Protein AF-A0A1H7U685-F1 (afdb_monomer)

InterPro domains:
  IPR001387 Cro/C1-type, helix-turn-helix domain [cd00093] (128-163)
  IPR010982 Lambda repressor-like, DNA-binding domain superfamily [G3DSA:1.10.260.40] (120-185)
  IPR010982 Lambda repressor-like, DNA-binding domain superfamily [SSF47413] (126-165)

Radius of gyration: 25.79 Å; Cα contacts (8 Å, |Δi|>4): 285; chains: 1; bounding box: 54×41×79 Å

pLDDT: mean 75.83, std 26.47, range [23.81, 98.44]

Foldseek 3Di:
DDDQDDDDPDDDDDDDPDDPDDDGDPPDDPPPDDDDDLDQDQPPDDPDRDRPRPDPFDADPPPRATKDKDFQDWDQPCVLVDRQETEHRWIKIAGPPPGDIDTDDPPVVLVLLLVLLLQLLDLAFAALSNLVSLCVNLVHDLVRLCVQLVHDSVVSVCRNVRVDGDDLVSSLSSSVVSQVSVCVVVVHRLEDPSVVSSVRHNNHYHDDHRHYDYNCSRVDDDPHRSYYPVSNVVSVVVVPVPPPDD

Nearest PDB structures (foldseek):
  4yba-assembly1_A  TM=8.819E-01  e=2.619E-02  Klebsiella pneumoniae
  8a0x-assembly1_B  TM=7.782E-01  e=2.332E-02  Vibrio cholerae
  2ef8-assembly1_B  TM=6.672E-01  e=7.899E-02  Peduovirus P2
  2auw-assembly1_B  TM=9.222E-01  e=5.070E-01  Nitrosomonas europaea
  3eus-assembly1_A  TM=6.850E-01  e=1.186E-01  Ruegeria pomeroyi

Mean predicted aligned error: 13.88 Å

Secondary structure (DSSP, 8-state):
----PPPP-SS--PPPTT--------------S-----------SSS----------PBPTTT--BEEEE-SSPEE-GGGS-TTEEESS-EEEEETTT--EEEE-S-HHHHHHHHHHHHHT-SBPPPHHHHHHHHHHTT--HHHHHHHHTS-HHHHHHHHTTSSPPPHHHHHHHHHHHHHHHHHHTTS--BS-HHHHHTTSS-B------EEE-HHHHHSPPSS-SBSTTHHHHHHHHHHTTS---

Structure (mmCIF, N/CA/C/O backbone):
data_AF-A0A1H7U685-F1
#
_entry.id   AF-A0A1H7U685-F1
#
loop_
_atom_site.group_PDB
_atom_site.id
_atom_site.type_symbol
_atom_site.label_atom_id
_atom_site.label_alt_id
_atom_site.label_comp_id
_atom_site.label_asym_id
_atom_site.label_entity_id
_atom_site.label_seq_id
_atom_site.pdbx_PDB_ins_code
_atom_site.Cartn_x
_atom_site.Cartn_y
_atom_site.Cartn_z
_atom_site.occupancy
_atom_site.B_iso_or_equiv
_atom_site.auth_seq_id
_atom_site.auth_comp_id
_atom_site.auth_asym_id
_atom_site.auth_atom_id
_atom_site.pdbx_PDB_model_num
ATOM 1 N N . MET A 1 1 ? -15.704 -23.394 30.418 1.00 24.22 1 MET A N 1
ATOM 2 C CA . MET A 1 1 ? -16.885 -23.166 31.280 1.00 24.22 1 MET A CA 1
ATOM 3 C C . MET A 1 1 ? -16.402 -22.473 32.541 1.00 24.22 1 MET A C 1
ATOM 5 O O . MET A 1 1 ? -15.517 -23.036 33.176 1.00 24.22 1 MET A O 1
ATOM 9 N N . PRO A 1 2 ? -16.872 -21.264 32.881 1.00 24.23 2 PRO A N 1
ATOM 10 C CA . PRO A 1 2 ? -16.425 -20.616 34.103 1.00 24.23 2 PRO A CA 1
ATOM 11 C C . PRO A 1 2 ? -17.000 -21.370 35.306 1.00 24.23 2 PRO A C 1
ATOM 13 O O . PRO A 1 2 ? -18.192 -21.675 35.360 1.00 24.23 2 PRO A O 1
ATOM 16 N N . VAL A 1 3 ? -16.125 -21.718 36.242 1.00 24.03 3 VAL A N 1
ATOM 17 C CA . VAL A 1 3 ? -16.474 -22.399 37.489 1.00 24.03 3 VAL A CA 1
ATOM 18 C C . VAL A 1 3 ? -16.770 -21.321 38.528 1.00 24.03 3 VAL A C 1
ATOM 20 O O . VAL A 1 3 ? -15.890 -20.547 38.889 1.00 24.03 3 VAL A O 1
ATOM 23 N N . CYS A 1 4 ? -18.010 -21.247 39.015 1.00 23.81 4 CYS A N 1
ATOM 24 C CA . CYS A 1 4 ? -18.359 -20.364 40.127 1.00 23.81 4 CYS A CA 1
ATOM 25 C C . CYS A 1 4 ? -17.829 -20.953 41.444 1.00 23.81 4 CYS A C 1
ATOM 27 O O . CYS A 1 4 ? -18.400 -21.914 41.960 1.00 23.81 4 CYS A O 1
ATOM 29 N N . GLN A 1 5 ? -16.783 -20.364 42.021 1.00 29.47 5 GLN A N 1
ATOM 30 C CA . GLN A 1 5 ? -16.382 -20.632 43.406 1.00 29.47 5 GLN A CA 1
ATOM 31 C C . GLN A 1 5 ? -16.862 -19.509 44.335 1.00 29.47 5 GLN A C 1
ATOM 33 O O . GLN A 1 5 ? -16.878 -18.337 43.966 1.00 29.47 5 GLN A O 1
ATOM 38 N N . ARG A 1 6 ? -17.317 -19.890 45.537 1.00 29.58 6 ARG A N 1
ATOM 39 C CA . ARG A 1 6 ? -17.780 -18.973 46.590 1.00 29.58 6 ARG A CA 1
ATOM 40 C C . ARG A 1 6 ? -16.606 -18.610 47.493 1.00 29.58 6 ARG A C 1
ATOM 42 O O . ARG A 1 6 ? -16.073 -19.499 48.147 1.00 29.58 6 ARG A O 1
ATOM 49 N N . GLU A 1 7 ? -16.295 -17.327 47.622 1.00 29.03 7 GLU A N 1
ATOM 50 C CA . GLU A 1 7 ? -15.557 -16.821 48.781 1.00 29.03 7 GLU A CA 1
ATOM 51 C C . GLU A 1 7 ? -16.565 -16.273 49.795 1.00 29.03 7 GLU A C 1
ATOM 53 O O . GLU A 1 7 ? -17.372 -15.396 49.488 1.00 29.03 7 GLU A O 1
ATOM 58 N N . ILE A 1 8 ? -16.561 -16.854 50.994 1.00 34.28 8 ILE A N 1
ATOM 59 C CA . ILE A 1 8 ? -17.214 -16.303 52.182 1.00 34.28 8 ILE A CA 1
ATOM 60 C C . ILE A 1 8 ? -16.085 -15.697 53.005 1.00 34.28 8 ILE A C 1
ATOM 62 O O . ILE A 1 8 ? -15.126 -16.405 53.313 1.00 34.28 8 ILE A O 1
ATOM 66 N N . ASP A 1 9 ? -16.209 -14.418 53.353 1.00 35.62 9 ASP A N 1
ATOM 67 C CA . ASP A 1 9 ? -15.290 -13.697 54.232 1.00 35.62 9 ASP A CA 1
ATOM 68 C C . ASP A 1 9 ? -14.991 -14.505 55.506 1.00 35.62 9 ASP A C 1
ATOM 70 O O . ASP A 1 9 ? -15.789 -14.534 56.440 1.00 35.62 9 ASP A O 1
ATOM 74 N N . GLY A 1 10 ? -13.845 -15.192 55.525 1.00 36.16 10 GLY A N 1
ATOM 75 C CA . GLY A 1 10 ? -13.002 -15.508 56.684 1.00 36.16 10 GLY A CA 1
ATOM 76 C C . GLY A 1 10 ? -13.581 -16.113 57.975 1.00 36.16 10 GLY A C 1
ATOM 77 O O . GLY A 1 10 ? -12.795 -16.330 58.894 1.00 36.16 10 GLY A O 1
ATOM 78 N N . LYS A 1 11 ? -14.878 -16.405 58.135 1.00 30.33 11 LYS A N 1
ATOM 79 C CA . LYS A 1 11 ? -15.439 -16.986 59.372 1.00 30.33 11 LYS A CA 1
ATOM 80 C C . LYS A 1 11 ? -16.538 -18.009 59.078 1.00 30.33 11 LYS A C 1
ATOM 82 O O . LYS A 1 11 ? -17.545 -17.718 58.439 1.00 30.33 11 LYS A O 1
ATOM 87 N N . LYS A 1 12 ? -16.342 -19.233 59.587 1.00 31.53 12 LYS A N 1
ATOM 88 C CA . LYS A 1 12 ? -17.308 -20.342 59.533 1.00 31.53 12 LYS A CA 1
ATOM 89 C C . LYS A 1 12 ? -18.598 -19.949 60.266 1.00 31.53 12 LYS A C 1
ATOM 91 O O . LYS A 1 12 ? -18.645 -19.976 61.490 1.00 31.53 12 LYS A O 1
ATOM 96 N N . GLY A 1 13 ? -19.649 -19.638 59.515 1.00 30.59 13 GLY A N 1
ATOM 97 C CA . GLY A 1 13 ? -21.012 -19.472 60.017 1.00 30.59 13 GLY A CA 1
ATOM 98 C C . GLY A 1 13 ? -22.000 -20.187 59.099 1.00 30.59 13 GLY A C 1
ATOM 99 O O . GLY A 1 13 ? -21.955 -20.017 57.882 1.00 30.59 13 GLY A O 1
ATOM 100 N N . LYS A 1 14 ? -22.876 -21.027 59.665 1.00 31.58 14 LYS A N 1
ATOM 101 C CA . LYS A 1 14 ? -23.954 -21.701 58.920 1.00 31.58 14 LYS A CA 1
ATOM 102 C C . LYS A 1 14 ? -24.913 -20.638 58.370 1.00 31.58 14 LYS A C 1
ATOM 104 O O . LYS A 1 14 ? -25.509 -19.912 59.160 1.00 31.58 14 LYS A O 1
ATOM 109 N N . LEU A 1 15 ? -25.085 -20.554 57.047 1.00 34.69 15 LEU A N 1
ATOM 110 C CA . LEU A 1 15 ? -26.027 -19.609 56.437 1.00 34.69 15 LEU A CA 1
ATOM 111 C C . LEU A 1 15 ? -27.385 -20.250 56.111 1.00 34.69 15 LEU A C 1
ATOM 113 O O . LEU A 1 15 ? -27.478 -21.324 55.516 1.00 34.69 15 LEU A O 1
ATOM 117 N N . ASN A 1 16 ? -28.427 -19.526 56.512 1.00 32.97 16 ASN A N 1
ATOM 118 C CA . ASN A 1 16 ? -29.856 -19.772 56.341 1.00 32.97 16 ASN A CA 1
ATOM 119 C C . ASN A 1 16 ? -30.279 -19.659 54.857 1.00 32.97 16 ASN A C 1
ATOM 121 O O . ASN A 1 16 ? -29.831 -18.759 54.149 1.00 32.97 16 ASN A O 1
ATOM 125 N N . ARG A 1 17 ? -31.174 -20.543 54.387 1.00 35.31 17 ARG A N 1
ATOM 126 C CA . ARG A 1 17 ? -31.607 -20.713 52.979 1.00 35.31 17 ARG A CA 1
ATOM 127 C C . ARG A 1 17 ? -32.370 -19.518 52.358 1.00 35.31 17 ARG A C 1
ATOM 129 O O . ARG A 1 17 ? -32.852 -19.648 51.239 1.00 35.31 17 ARG A O 1
ATOM 136 N N . ASN A 1 18 ? -32.457 -18.363 53.026 1.00 36.78 18 ASN A N 1
ATOM 137 C CA . ASN A 1 18 ? -33.323 -17.236 52.636 1.00 36.78 18 ASN A CA 1
ATOM 138 C C . ASN A 1 18 ? -32.612 -15.911 52.266 1.00 36.78 18 ASN A C 1
ATOM 140 O O . ASN A 1 18 ? -33.279 -14.888 52.101 1.00 36.78 18 ASN A O 1
ATOM 144 N N . SER A 1 19 ? -31.285 -15.871 52.103 1.00 35.41 19 SER A N 1
ATOM 145 C CA . SER A 1 19 ? -30.572 -14.624 51.764 1.00 35.41 19 SER A CA 1
ATOM 146 C C . SER A 1 19 ? -30.699 -14.244 50.274 1.00 35.41 19 SER A C 1
ATOM 148 O O . SER A 1 19 ? -30.222 -14.966 49.400 1.00 35.41 19 SER A O 1
ATOM 150 N N . ARG A 1 20 ? -31.315 -13.082 49.991 1.00 36.31 20 ARG A N 1
ATOM 151 C CA . ARG A 1 20 ? -31.640 -12.540 48.647 1.00 36.31 20 ARG A CA 1
ATOM 152 C C . ARG A 1 20 ? -30.504 -11.789 47.929 1.00 36.31 20 ARG A C 1
ATOM 154 O O . ARG A 1 20 ? -30.769 -11.148 46.919 1.00 36.31 20 ARG A O 1
ATOM 161 N N . HIS A 1 21 ? -29.276 -11.825 48.436 1.00 31.45 21 HIS A N 1
ATOM 162 C CA . HIS A 1 21 ? -28.152 -11.072 47.873 1.00 31.45 21 HIS A CA 1
ATOM 163 C C . HIS A 1 21 ? -26.995 -12.021 47.567 1.00 31.45 21 HIS A C 1
ATOM 165 O O . HIS A 1 21 ? -26.523 -12.726 48.457 1.00 31.45 21 HIS A O 1
ATOM 171 N N . TYR A 1 22 ? -26.534 -12.027 46.317 1.00 36.53 22 TYR A N 1
ATOM 172 C CA . TYR A 1 22 ? -25.315 -12.722 45.910 1.00 36.53 22 TYR A CA 1
ATOM 173 C C . TYR A 1 22 ? -24.359 -11.674 45.342 1.00 36.53 22 TYR A C 1
ATOM 175 O O . TYR A 1 22 ? -24.693 -11.001 44.370 1.00 36.53 22 TYR A O 1
ATOM 183 N N . LYS A 1 23 ? -23.172 -11.530 45.935 1.00 30.45 23 LYS A N 1
ATOM 184 C CA . LYS A 1 23 ? -22.055 -10.821 45.304 1.00 30.45 23 LYS A CA 1
ATOM 185 C C . LYS A 1 23 ? -21.355 -11.833 44.402 1.00 30.45 23 LYS A C 1
ATOM 187 O O . LYS A 1 23 ? -20.757 -12.781 44.900 1.00 30.45 23 LYS A O 1
ATOM 192 N N . CYS A 1 24 ? -21.480 -11.679 43.088 1.00 32.00 24 CYS A N 1
ATOM 193 C CA . CYS A 1 24 ? -20.709 -12.471 42.135 1.00 32.00 24 CYS A CA 1
ATOM 194 C C . CYS A 1 24 ? -19.473 -11.654 41.754 1.00 32.00 24 CYS A C 1
ATOM 196 O O . CYS A 1 24 ? -19.597 -10.611 41.118 1.00 32.00 24 CYS A O 1
ATOM 198 N N . LYS A 1 25 ? -18.289 -12.089 42.191 1.00 32.09 25 LYS A N 1
ATOM 199 C CA . LYS A 1 25 ? -17.019 -11.536 41.719 1.00 32.09 25 LYS A CA 1
ATOM 200 C C . LYS A 1 25 ? -16.676 -12.291 40.438 1.00 32.09 25 LYS A C 1
ATOM 202 O O . LYS A 1 25 ? -16.449 -13.497 40.485 1.00 32.09 25 LYS A O 1
ATOM 207 N N . ILE A 1 26 ? -16.716 -11.610 39.297 1.00 34.22 26 ILE A N 1
ATOM 208 C CA . ILE A 1 26 ? -16.219 -12.169 38.037 1.00 34.22 26 ILE A CA 1
ATOM 209 C C . ILE A 1 26 ? -14.696 -12.195 38.176 1.00 34.22 26 ILE A C 1
ATOM 211 O O . ILE A 1 26 ? -14.058 -11.147 38.171 1.00 34.22 26 ILE A O 1
ATOM 215 N N . VAL A 1 27 ? -14.123 -13.375 38.404 1.00 29.11 27 VAL A N 1
ATOM 216 C CA . VAL A 1 27 ? -12.669 -13.559 38.457 1.00 29.11 27 VAL A CA 1
ATOM 217 C C . VAL A 1 27 ? -12.216 -14.101 37.106 1.00 29.11 27 VAL A C 1
ATOM 219 O O . VAL A 1 27 ? -12.687 -15.154 36.682 1.00 29.11 27 VAL A O 1
ATOM 222 N N . GLY A 1 28 ? -11.296 -13.380 36.460 1.00 31.08 28 GLY A N 1
ATOM 223 C CA . GLY A 1 28 ? -10.517 -13.879 35.325 1.00 31.08 28 GLY A CA 1
ATOM 224 C C . GLY A 1 28 ? -10.936 -13.368 33.948 1.00 31.08 28 GLY A C 1
ATOM 225 O O . GLY A 1 28 ? -11.277 -14.172 33.090 1.00 31.08 28 GLY A O 1
ATOM 226 N N . MET A 1 29 ? -10.851 -12.056 33.717 1.00 30.45 29 MET A N 1
ATOM 227 C CA . MET A 1 29 ? -10.531 -11.490 32.400 1.00 30.45 29 MET A CA 1
ATOM 228 C C . MET A 1 29 ? -9.642 -10.267 32.640 1.00 30.45 29 MET A C 1
ATOM 230 O O . MET A 1 29 ? -10.143 -9.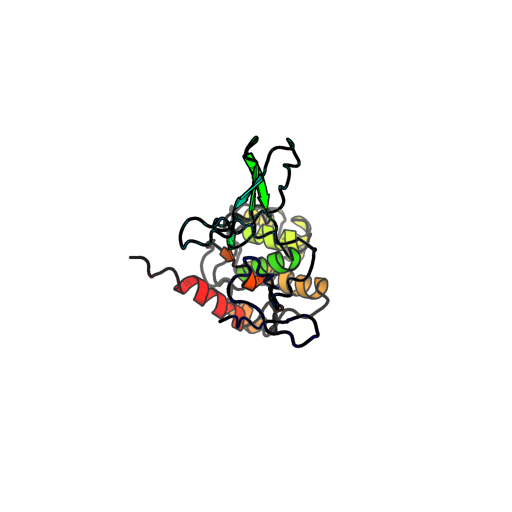187 32.942 1.00 30.45 29 MET A O 1
ATOM 234 N N . ASP A 1 30 ? -8.326 -10.455 32.538 1.00 31.00 30 ASP A N 1
ATOM 235 C CA . ASP A 1 30 ? -7.385 -9.344 32.403 1.00 31.00 30 ASP A CA 1
ATOM 236 C C . ASP A 1 30 ? -7.584 -8.730 31.012 1.00 31.00 30 ASP A C 1
ATOM 238 O O . ASP A 1 30 ? -6.967 -9.132 30.026 1.00 31.00 30 ASP A O 1
ATOM 242 N N . ILE A 1 31 ? -8.503 -7.772 30.920 1.00 36.53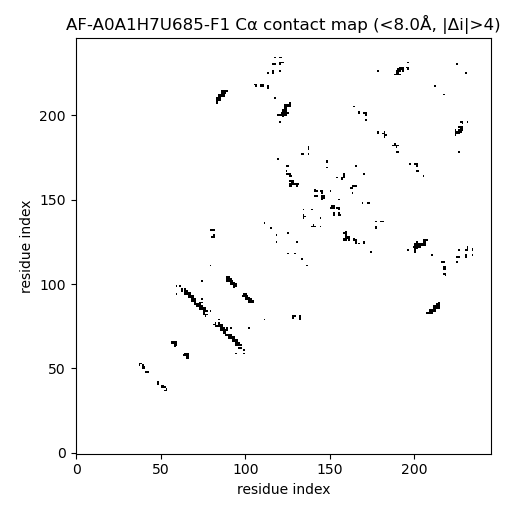 31 ILE A N 1
ATOM 243 C CA . ILE A 1 31 ? -8.499 -6.775 29.852 1.00 36.53 31 ILE A CA 1
ATOM 244 C C . ILE A 1 31 ? -7.573 -5.660 30.320 1.00 36.53 31 ILE A C 1
ATOM 246 O O . ILE A 1 31 ? -7.918 -4.849 31.177 1.00 36.53 31 ILE A O 1
ATOM 250 N N . GLY A 1 32 ? -6.339 -5.700 29.823 1.00 32.31 32 GLY A N 1
ATOM 251 C CA . GLY A 1 32 ? -5.369 -4.645 30.057 1.00 32.31 32 GLY A CA 1
ATOM 252 C C . GLY A 1 32 ? -5.917 -3.304 29.573 1.00 32.31 32 GLY A C 1
ATOM 253 O O . GLY A 1 32 ? -6.284 -3.176 28.409 1.00 32.31 32 GLY A O 1
ATOM 254 N N . GLY A 1 33 ? -5.914 -2.322 30.474 1.00 31.73 33 GLY A N 1
ATOM 255 C CA . GLY A 1 33 ? -6.156 -0.916 30.161 1.00 31.73 33 GLY A CA 1
ATOM 256 C C . GLY A 1 33 ? -7.602 -0.462 30.356 1.00 31.73 33 GLY A C 1
ATOM 257 O O . GLY A 1 33 ? -8.488 -0.844 29.609 1.00 31.73 33 GLY A O 1
ATOM 258 N N . GLU A 1 34 ? -7.765 0.430 31.333 1.00 33.53 34 GLU A N 1
ATOM 259 C CA . GLU A 1 34 ? -8.951 1.219 31.689 1.00 33.53 34 GLU A CA 1
ATOM 260 C C . GLU A 1 34 ? -10.058 0.514 32.492 1.00 33.53 34 GLU A C 1
ATOM 262 O O . GLU A 1 34 ? -10.846 -0.313 32.040 1.00 33.53 34 GLU A O 1
ATOM 267 N N . SER A 1 35 ? -10.114 0.922 33.758 1.00 31.84 35 SER A N 1
ATOM 268 C CA . SER A 1 35 ? -11.101 0.610 34.782 1.00 31.84 35 SER A CA 1
ATOM 269 C C . SER A 1 35 ? -12.509 1.090 34.405 1.00 31.84 35 SER A C 1
ATOM 271 O O . SER A 1 35 ? -13.005 2.079 34.939 1.00 31.84 35 SER A O 1
ATOM 273 N N . GLY A 1 36 ? -13.177 0.371 33.505 1.00 32.59 36 GLY A N 1
ATOM 274 C CA . GLY A 1 36 ? -14.625 0.433 33.326 1.00 32.59 36 GLY A CA 1
ATOM 275 C C . GLY A 1 36 ? -15.312 -0.516 34.306 1.00 32.59 36 GLY A C 1
ATOM 276 O O . GLY A 1 36 ? -15.232 -1.735 34.160 1.00 32.59 36 GLY A O 1
ATOM 277 N N . ALA A 1 37 ? -15.979 0.020 35.329 1.00 28.16 37 ALA A N 1
ATOM 278 C CA . ALA A 1 37 ? -16.793 -0.787 36.232 1.00 28.16 37 ALA A CA 1
ATOM 279 C C . ALA A 1 37 ? -17.953 -1.434 35.453 1.00 28.16 37 ALA A C 1
ATOM 281 O O . ALA A 1 37 ? -18.880 -0.755 35.020 1.00 28.16 37 ALA A O 1
ATOM 282 N N . LEU A 1 38 ? -17.914 -2.758 35.290 1.00 30.91 38 LEU A N 1
ATOM 283 C CA . LEU A 1 38 ? -19.042 -3.542 34.790 1.00 30.91 38 LEU A CA 1
ATOM 284 C C . LEU A 1 38 ? -20.159 -3.522 35.843 1.00 30.91 38 LEU A C 1
ATOM 286 O O . LEU A 1 38 ? -20.123 -4.277 36.816 1.00 30.91 38 LEU A O 1
ATOM 290 N N . VAL A 1 39 ? -21.154 -2.655 35.664 1.00 29.94 39 VAL A N 1
ATOM 291 C CA . VAL A 1 39 ? -22.379 -2.681 36.470 1.00 29.94 39 VAL A CA 1
ATOM 292 C C . VAL A 1 39 ? -23.376 -3.603 35.774 1.00 29.94 39 VAL A C 1
ATOM 294 O O . VAL A 1 39 ? -23.982 -3.239 34.773 1.00 29.94 39 VAL A O 1
ATOM 297 N N . ALA A 1 40 ? -23.524 -4.825 36.285 1.00 33.69 40 ALA A N 1
ATOM 298 C CA . ALA A 1 40 ? -24.588 -5.729 35.865 1.00 33.69 40 ALA A CA 1
ATOM 299 C C . ALA A 1 40 ? -25.829 -5.487 36.738 1.00 33.69 40 ALA A C 1
ATOM 301 O O . ALA A 1 40 ? -25.828 -5.822 37.924 1.00 33.69 40 ALA A O 1
ATOM 302 N N . GLU A 1 41 ? -26.893 -4.926 36.164 1.00 30.64 41 GLU A N 1
ATOM 303 C CA . GLU A 1 41 ? -28.189 -4.826 36.837 1.00 30.64 41 GLU A CA 1
ATOM 304 C C . GLU A 1 41 ? -29.024 -6.084 36.545 1.00 30.64 41 GLU A C 1
ATOM 306 O O . GLU A 1 41 ? -29.407 -6.367 35.410 1.00 30.64 41 GLU A O 1
ATOM 311 N N . VAL A 1 42 ? -29.277 -6.894 37.577 1.00 35.59 42 VAL A N 1
ATOM 312 C CA . VAL A 1 42 ? -30.050 -8.139 37.455 1.00 35.59 42 VAL A CA 1
ATOM 313 C C . VAL A 1 42 ? -31.542 -7.821 37.570 1.00 35.59 42 VAL A C 1
ATOM 315 O O . VAL A 1 42 ? -32.109 -7.835 38.665 1.00 35.59 42 VAL A O 1
ATOM 318 N N . VAL A 1 43 ? -32.210 -7.575 36.441 1.00 35.91 43 VAL A N 1
ATOM 319 C CA . VAL A 1 43 ? -33.673 -7.414 36.410 1.00 35.91 43 VAL A CA 1
ATOM 320 C C . VAL A 1 43 ? -34.341 -8.788 36.481 1.00 35.91 43 VAL A C 1
ATOM 322 O O . VAL A 1 43 ? -34.400 -9.551 35.520 1.00 35.91 43 VAL A O 1
ATOM 325 N N . LYS A 1 44 ? -34.848 -9.137 37.666 1.00 38.72 44 LYS A N 1
ATOM 326 C CA . LYS A 1 44 ? -35.447 -10.446 37.957 1.00 38.72 44 LYS A CA 1
ATOM 327 C C . LYS A 1 44 ? -36.909 -10.524 37.497 1.00 38.72 44 LYS A C 1
ATOM 329 O O . LYS A 1 44 ? -37.816 -10.602 38.320 1.00 38.72 44 LYS A O 1
ATOM 334 N N . LYS A 1 45 ? -37.149 -10.550 36.187 1.00 36.56 45 LYS A N 1
ATOM 335 C CA . LYS A 1 45 ? -38.403 -11.051 35.599 1.00 36.56 45 LYS A CA 1
ATOM 336 C C . LYS A 1 45 ? -38.050 -11.796 34.316 1.00 36.56 45 LYS A C 1
ATOM 338 O O . LYS A 1 45 ? -37.651 -11.171 33.344 1.00 36.56 45 LYS A O 1
ATOM 343 N N . SER A 1 46 ? -38.249 -13.117 34.326 1.00 34.38 46 SER A N 1
ATOM 344 C CA . SER A 1 46 ? -37.908 -14.097 33.269 1.00 34.38 46 SER A CA 1
ATOM 345 C C . SER A 1 46 ? -36.499 -14.693 33.391 1.00 34.38 46 SER A C 1
ATOM 347 O O . SER A 1 46 ? -35.564 -14.022 33.805 1.00 34.38 46 SER A O 1
ATOM 349 N N . LYS A 1 47 ? -36.335 -15.975 33.025 1.00 41.81 47 LYS A N 1
ATOM 350 C CA . LYS A 1 47 ? -35.061 -16.739 32.992 1.00 41.81 47 LYS A CA 1
ATOM 351 C C . LYS A 1 47 ? -34.020 -16.188 31.987 1.00 41.81 47 LYS A C 1
ATOM 353 O O . LYS A 1 47 ? -33.104 -16.904 31.599 1.00 41.81 47 LYS A O 1
ATOM 358 N N . LEU A 1 48 ? -34.171 -14.941 31.552 1.00 31.22 48 LEU A N 1
ATOM 359 C CA . LEU A 1 48 ? -33.352 -14.288 30.547 1.00 31.22 48 LEU A CA 1
ATOM 360 C C . LEU A 1 48 ? -32.428 -13.295 31.257 1.00 31.22 48 LEU A C 1
ATOM 362 O O . LEU A 1 48 ? -32.883 -12.289 31.794 1.00 31.22 48 LEU A O 1
ATOM 366 N N . ILE A 1 49 ? -31.133 -13.603 31.300 1.00 36.12 49 ILE A N 1
ATOM 367 C CA . ILE A 1 49 ? -30.118 -12.657 31.765 1.00 36.12 49 ILE A CA 1
ATOM 368 C C . ILE A 1 49 ? -29.792 -11.767 30.566 1.00 36.12 49 ILE A C 1
ATOM 370 O O . ILE A 1 49 ? -29.013 -12.154 29.699 1.00 36.12 49 ILE A O 1
ATOM 374 N N . ILE A 1 50 ? -30.430 -10.601 30.488 1.00 33.75 50 ILE A N 1
ATOM 375 C CA . ILE A 1 50 ? -30.033 -9.559 29.540 1.00 33.75 50 ILE A CA 1
ATOM 376 C C . ILE A 1 50 ? -28.831 -8.852 30.168 1.00 33.75 50 ILE A C 1
ATOM 378 O O . ILE A 1 50 ? -28.978 -8.103 31.130 1.00 33.75 50 ILE A O 1
ATOM 382 N N . ILE A 1 51 ? -27.628 -9.147 29.675 1.00 39.12 51 ILE A N 1
ATOM 383 C CA . ILE A 1 51 ? -26.430 -8.383 30.030 1.00 39.12 51 ILE A CA 1
ATOM 384 C C . ILE A 1 51 ? -26.464 -7.116 29.178 1.00 39.12 51 ILE A C 1
ATOM 386 O O . ILE A 1 51 ? -25.984 -7.109 28.047 1.00 39.12 51 ILE A O 1
ATOM 390 N N . THR A 1 52 ? -27.070 -6.050 29.696 1.00 37.28 52 THR A N 1
ATOM 391 C CA . THR A 1 52 ? -26.945 -4.729 29.078 1.00 37.28 52 THR A CA 1
ATOM 392 C C . THR A 1 52 ? -25.539 -4.222 29.374 1.00 37.28 52 THR A C 1
ATOM 394 O O . THR A 1 52 ? -25.235 -3.826 30.497 1.00 37.28 52 THR A O 1
ATOM 397 N N . VAL A 1 53 ? -24.649 -4.285 28.384 1.00 41.97 53 VAL A N 1
ATOM 398 C CA . VAL A 1 53 ? -23.348 -3.617 28.466 1.00 41.97 53 VAL A CA 1
ATOM 399 C C . VAL A 1 53 ? -23.627 -2.122 28.354 1.00 41.97 53 VAL A C 1
ATOM 401 O O . VAL A 1 53 ? -23.896 -1.625 27.264 1.00 41.97 53 VAL A O 1
ATOM 404 N N . LEU A 1 54 ? -23.595 -1.411 29.482 1.00 40.94 54 LEU A N 1
ATOM 405 C CA . LEU A 1 54 ? -23.524 0.049 29.499 1.00 40.94 54 LEU A CA 1
ATOM 406 C C . LEU A 1 54 ? -22.143 0.445 28.956 1.00 40.94 54 LEU A C 1
ATOM 408 O O . LEU A 1 54 ? -21.193 0.640 29.711 1.00 40.94 54 LEU A O 1
ATOM 412 N N . GLY A 1 55 ? -22.005 0.461 27.629 1.00 47.00 55 GLY A N 1
ATOM 413 C CA . GLY A 1 55 ? -20.854 1.061 26.964 1.00 47.00 55 GLY A CA 1
ATOM 414 C C . GLY A 1 55 ? -20.839 2.548 27.297 1.00 47.00 55 GLY A C 1
ATOM 415 O O . GLY A 1 55 ? -21.874 3.203 27.182 1.00 47.00 55 GLY A O 1
ATOM 416 N N . GLY A 1 56 ? -19.701 3.064 27.765 1.00 50.72 56 GLY A N 1
ATOM 417 C CA . GLY A 1 56 ? -19.553 4.482 28.086 1.00 50.72 56 GLY A CA 1
ATOM 418 C C . GLY A 1 56 ? -20.062 5.348 26.934 1.00 50.72 56 GLY A C 1
ATOM 419 O O . GLY A 1 56 ? -19.698 5.123 25.781 1.00 50.72 56 GLY A O 1
ATOM 420 N N . MET A 1 57 ? -20.947 6.299 27.245 1.00 59.09 57 MET A N 1
ATOM 421 C CA . MET A 1 57 ? -21.520 7.215 26.260 1.00 59.09 57 MET A CA 1
ATOM 422 C C . MET A 1 57 ? -20.402 8.094 25.696 1.00 59.09 57 MET A C 1
ATOM 424 O O . MET A 1 57 ? -20.009 9.084 26.311 1.00 59.09 57 MET A O 1
ATOM 428 N N . MET A 1 58 ? -19.872 7.729 24.530 1.00 75.25 58 MET A N 1
ATOM 429 C CA . MET A 1 58 ? -18.958 8.596 23.798 1.00 75.25 58 MET A CA 1
ATOM 430 C C . MET A 1 58 ? -19.772 9.667 23.075 1.00 75.25 58 MET A C 1
ATOM 432 O O . MET A 1 58 ? -20.782 9.380 22.430 1.00 75.25 58 MET A O 1
ATOM 436 N N . LYS A 1 59 ? -19.346 10.920 23.223 1.00 88.94 59 LYS A N 1
ATOM 437 C CA . LYS A 1 59 ? -19.957 12.091 22.588 1.00 88.94 59 LYS A CA 1
ATOM 438 C C . LYS A 1 59 ? -19.334 12.314 21.213 1.00 88.94 59 LYS A C 1
ATOM 440 O O . LYS A 1 59 ? -18.130 12.145 21.033 1.00 88.94 59 LYS A O 1
ATOM 445 N N . CYS A 1 60 ? -20.136 12.749 20.249 1.00 90.06 60 CYS A N 1
ATOM 446 C CA . CYS A 1 60 ? -19.642 13.181 18.949 1.00 90.06 60 CYS A CA 1
ATOM 447 C C . CYS A 1 60 ? -18.753 14.424 19.097 1.00 90.06 60 CYS A C 1
ATOM 449 O O . CYS A 1 60 ? -19.204 15.438 19.625 1.00 90.06 60 CYS A O 1
ATOM 451 N N . PHE A 1 61 ? -17.535 14.392 18.552 1.00 88.94 61 PHE A N 1
ATOM 452 C CA . PHE A 1 61 ? -16.607 15.532 18.593 1.00 88.94 61 PHE A CA 1
ATOM 453 C C . PHE A 1 61 ? -17.106 16.773 17.826 1.00 88.94 61 PHE A C 1
ATOM 455 O O . PHE A 1 61 ? -16.598 17.869 18.031 1.00 88.94 61 PHE A O 1
ATOM 462 N N . LYS A 1 62 ? -18.078 16.602 16.920 1.00 92.94 62 LYS A N 1
ATOM 463 C CA . LYS A 1 62 ? -18.593 17.663 16.042 1.00 92.94 62 LYS A CA 1
ATOM 464 C C . LYS A 1 62 ? -19.854 18.343 16.568 1.00 92.94 62 LYS A C 1
ATOM 466 O O . LYS A 1 62 ? -20.022 19.538 16.365 1.00 92.94 62 LYS A O 1
ATOM 471 N N . CYS A 1 63 ? -20.768 17.580 17.166 1.00 93.94 63 CYS A N 1
ATOM 472 C CA . CYS A 1 63 ? -22.088 18.084 17.571 1.00 93.94 63 CYS A CA 1
ATOM 473 C C . CYS A 1 63 ? -22.505 17.688 18.991 1.00 93.94 63 CYS A C 1
ATOM 475 O O . CYS A 1 63 ? -23.642 17.941 19.374 1.00 93.94 63 CYS A O 1
ATOM 477 N N . GLU A 1 64 ? -21.631 17.009 19.741 1.00 91.38 64 GLU A N 1
ATOM 478 C CA . GLU A 1 64 ? -21.896 16.507 21.098 1.00 91.38 64 GLU A CA 1
ATOM 479 C C . GLU A 1 64 ? -23.095 15.545 21.223 1.00 91.38 64 GLU A C 1
ATOM 481 O O . GLU A 1 64 ? -23.531 15.221 22.333 1.00 91.38 64 GLU A O 1
ATOM 486 N N . GLY A 1 65 ? -23.618 15.059 20.093 1.00 90.56 65 GLY A N 1
ATOM 487 C CA . GLY A 1 65 ? -24.645 14.023 20.033 1.00 90.56 65 GLY A CA 1
ATOM 488 C C . GLY A 1 65 ? -24.132 12.658 20.494 1.00 90.56 65 GLY A C 1
ATOM 489 O O . GLY A 1 65 ? -22.925 12.427 20.594 1.00 90.56 65 GLY A O 1
ATOM 490 N N . GLU A 1 66 ? -25.058 11.744 20.765 1.00 91.00 66 GLU A N 1
ATOM 491 C CA . GLU A 1 66 ? -24.734 10.370 21.156 1.00 91.00 66 GLU A CA 1
ATOM 492 C C . GLU A 1 66 ? -24.161 9.570 19.977 1.00 91.00 66 GLU A C 1
ATOM 494 O O . GLU A 1 66 ? -24.529 9.781 18.813 1.00 91.00 66 GLU A O 1
ATOM 499 N N . MET A 1 67 ? -23.240 8.657 20.291 1.00 90.94 67 MET A N 1
ATOM 500 C CA . MET A 1 67 ? -22.584 7.778 19.324 1.00 90.94 67 MET A CA 1
ATOM 501 C C . MET A 1 67 ? -23.065 6.334 19.503 1.00 90.94 67 MET A C 1
ATOM 503 O O . MET A 1 67 ? -23.049 5.792 20.607 1.00 90.94 67 MET A O 1
ATOM 507 N N . GLU A 1 68 ? -23.436 5.695 18.400 1.00 90.94 68 GLU A N 1
ATOM 508 C CA . GLU A 1 68 ? -23.693 4.260 18.300 1.00 90.94 68 GLU A CA 1
ATOM 509 C C . GLU A 1 68 ? -22.397 3.520 17.948 1.00 90.94 68 GLU A C 1
ATOM 511 O O . GLU A 1 68 ? -21.626 3.985 17.108 1.00 90.94 68 GLU A O 1
ATOM 516 N N . VAL A 1 69 ? -22.160 2.361 18.571 1.00 90.06 69 VAL A N 1
ATOM 517 C CA . VAL A 1 69 ? -21.005 1.499 18.277 1.00 90.06 69 VAL A CA 1
ATOM 518 C C . VAL A 1 69 ? -21.401 0.426 17.265 1.00 90.06 69 VAL A C 1
ATOM 520 O O . VAL A 1 69 ? -22.278 -0.392 17.533 1.00 90.06 69 VAL A O 1
ATOM 523 N N . LEU A 1 70 ? -20.703 0.373 16.136 1.00 88.44 70 LEU A N 1
ATOM 524 C CA . LEU A 1 70 ? -20.875 -0.611 15.072 1.00 88.44 70 LEU A CA 1
ATOM 525 C C . LEU A 1 70 ? -19.709 -1.612 15.120 1.00 88.44 70 LEU A C 1
ATOM 527 O O . LEU A 1 70 ? -18.545 -1.217 15.042 1.00 88.44 70 LEU A O 1
ATOM 531 N N . ARG A 1 71 ? -20.006 -2.911 15.269 1.00 81.38 71 ARG A N 1
ATOM 532 C CA . ARG A 1 71 ? -18.982 -3.971 15.418 1.00 81.38 71 ARG A CA 1
ATOM 533 C C . ARG A 1 71 ? -18.921 -4.970 14.259 1.00 81.38 71 ARG A C 1
ATOM 535 O O . ARG A 1 71 ? -17.856 -5.521 14.006 1.00 81.38 71 ARG A O 1
ATOM 542 N N . ASP A 1 72 ? -20.025 -5.160 13.538 1.00 80.69 72 ASP A N 1
ATOM 543 C CA . ASP A 1 72 ? -20.159 -6.242 12.547 1.00 80.69 72 ASP A CA 1
ATOM 544 C C . ASP A 1 72 ? -20.049 -5.771 11.085 1.00 80.69 72 ASP A C 1
ATOM 546 O O . ASP A 1 72 ? -20.190 -6.565 10.156 1.00 80.69 72 ASP A O 1
ATOM 550 N N . LEU A 1 73 ? -19.795 -4.478 10.858 1.00 86.56 73 LEU A N 1
ATOM 551 C CA . LEU A 1 73 ? -19.672 -3.915 9.514 1.00 86.56 73 LEU A CA 1
ATOM 552 C C . LEU A 1 73 ? -18.197 -3.865 9.076 1.00 86.56 73 LEU A C 1
ATOM 554 O O . LEU A 1 73 ? -17.366 -3.374 9.837 1.00 86.56 73 LEU A O 1
ATOM 558 N N . PRO A 1 74 ? -17.840 -4.288 7.850 1.00 92.19 74 PRO A N 1
ATOM 559 C CA . PRO A 1 74 ? -16.507 -4.040 7.308 1.00 92.19 74 PRO A CA 1
ATOM 560 C C . PRO A 1 74 ? -16.257 -2.539 7.119 1.00 92.19 74 PRO A C 1
ATOM 562 O O . PRO A 1 74 ? -17.052 -1.852 6.477 1.00 92.19 74 PRO A O 1
ATOM 565 N N . TYR A 1 75 ? -15.135 -2.035 7.628 1.00 94.38 75 TYR A N 1
ATOM 566 C CA . TYR A 1 75 ? -14.705 -0.655 7.417 1.00 94.38 75 TYR A CA 1
ATOM 567 C C . TYR A 1 75 ? -13.960 -0.511 6.088 1.00 94.38 75 TYR A C 1
ATOM 569 O O . TYR A 1 75 ? -12.972 -1.207 5.851 1.00 94.38 75 TYR A O 1
ATOM 577 N N . HIS A 1 76 ? -14.404 0.394 5.215 1.00 95.50 76 HIS A N 1
ATOM 578 C CA . HIS A 1 76 ? -13.723 0.687 3.949 1.00 95.50 76 HIS A CA 1
ATOM 579 C C . HIS A 1 76 ? -12.552 1.650 4.180 1.00 95.50 76 HIS A C 1
ATOM 581 O O . HIS A 1 76 ? -12.750 2.850 4.348 1.00 95.50 76 HIS A O 1
ATOM 587 N N . TYR A 1 77 ? -11.326 1.121 4.179 1.00 96.06 77 TYR A N 1
ATOM 588 C CA . TYR A 1 77 ? -10.121 1.860 4.572 1.00 96.06 77 TYR A CA 1
ATOM 589 C C . TYR A 1 77 ? -9.516 2.669 3.418 1.00 96.06 77 TYR A C 1
ATOM 591 O O . TYR A 1 77 ? -8.447 2.353 2.879 1.00 96.06 77 TYR A O 1
ATOM 599 N N . THR A 1 78 ? -10.225 3.725 3.025 1.00 95.75 78 THR A N 1
ATOM 600 C CA . THR A 1 78 ? -9.835 4.631 1.930 1.00 95.75 78 THR A CA 1
ATOM 601 C C . THR A 1 78 ? -8.650 5.532 2.271 1.00 95.75 78 THR A C 1
ATOM 603 O O . THR A 1 78 ? -7.977 6.035 1.373 1.00 95.75 78 THR A O 1
ATOM 606 N N . GLU A 1 79 ? -8.321 5.685 3.553 1.00 95.19 79 GLU A N 1
ATOM 607 C CA . GLU A 1 79 ? -7.198 6.480 4.058 1.00 95.19 79 GLU A CA 1
ATOM 608 C C . GLU A 1 79 ? -5.842 5.897 3.651 1.00 95.19 79 GLU A C 1
ATOM 610 O O . GLU A 1 79 ? -4.842 6.612 3.617 1.00 95.19 79 GLU A O 1
ATOM 615 N N . SER A 1 80 ? -5.808 4.615 3.272 1.00 95.75 80 SER A N 1
ATOM 616 C CA . SER A 1 80 ? -4.654 4.011 2.599 1.00 95.75 80 SER A CA 1
ATOM 617 C C . SER A 1 80 ? -4.383 4.617 1.214 1.00 95.75 80 SER A C 1
ATOM 619 O O . SER A 1 80 ? -3.275 4.524 0.696 1.00 95.75 80 SER A O 1
ATOM 621 N N . GLY A 1 81 ? -5.377 5.251 0.588 1.00 95.62 81 GLY A N 1
ATOM 622 C CA . GLY A 1 81 ? -5.345 5.658 -0.816 1.00 95.62 81 GLY A CA 1
ATOM 623 C C . GLY A 1 81 ? -5.672 4.525 -1.794 1.00 95.62 81 GLY A C 1
ATOM 624 O O . GLY A 1 81 ? -5.539 4.721 -3.001 1.00 95.62 81 GLY A O 1
ATOM 625 N N . LEU A 1 82 ? -6.093 3.364 -1.284 1.00 96.94 82 LEU A N 1
ATOM 626 C CA . LEU A 1 82 ? -6.565 2.218 -2.054 1.00 96.94 82 LEU A CA 1
ATOM 627 C C . LEU A 1 82 ? -8.083 2.083 -1.909 1.00 96.94 82 LEU A C 1
ATOM 629 O O . LEU A 1 82 ? -8.629 2.159 -0.812 1.00 96.94 82 LEU A O 1
ATOM 633 N N . ASN A 1 83 ? -8.768 1.812 -3.019 1.00 95.62 83 ASN A N 1
ATOM 634 C CA . ASN A 1 83 ? -10.230 1.684 -3.033 1.00 95.62 83 ASN A CA 1
ATOM 635 C C . ASN A 1 83 ? -10.728 0.265 -2.716 1.00 95.62 83 ASN A C 1
ATOM 637 O O . ASN A 1 83 ? -11.930 0.042 -2.615 1.00 95.62 83 ASN A O 1
ATOM 641 N N . ASN A 1 84 ? -9.823 -0.700 -2.562 1.00 95.50 84 ASN A N 1
ATOM 642 C CA . ASN A 1 84 ? -10.119 -2.128 -2.447 1.00 95.50 84 ASN A CA 1
ATOM 643 C C . ASN A 1 84 ? -9.754 -2.733 -1.079 1.00 95.50 84 ASN A C 1
ATOM 645 O O . ASN A 1 84 ? -9.724 -3.957 -0.979 1.00 95.50 84 ASN A O 1
ATOM 649 N N . VAL A 1 85 ? -9.474 -1.925 -0.048 1.00 96.62 85 VAL A N 1
ATOM 650 C CA . VAL A 1 85 ? -9.086 -2.402 1.295 1.00 96.62 85 VAL A CA 1
ATOM 651 C C . VAL A 1 85 ? -10.254 -2.302 2.275 1.00 96.62 85 VAL A C 1
ATOM 653 O O . VAL A 1 85 ? -10.821 -1.228 2.468 1.00 96.62 85 VAL A O 1
ATOM 656 N N . TYR A 1 86 ? -10.589 -3.416 2.924 1.00 95.69 86 TYR A N 1
ATOM 657 C CA . TYR A 1 86 ? -11.681 -3.517 3.890 1.00 95.69 86 TYR A CA 1
ATOM 658 C C . TYR A 1 86 ? -11.192 -4.170 5.185 1.00 95.69 86 TYR A C 1
ATOM 660 O O . TYR A 1 86 ? -10.663 -5.282 5.157 1.00 95.69 86 TYR A O 1
ATOM 668 N N . LEU A 1 87 ? -11.378 -3.487 6.316 1.00 94.94 87 LEU A N 1
ATOM 669 C CA . LEU A 1 87 ? -10.999 -3.974 7.641 1.00 94.94 87 LEU A CA 1
ATOM 670 C C . LEU A 1 87 ? -12.216 -4.577 8.338 1.00 94.94 87 LEU A C 1
ATOM 672 O O . LEU A 1 87 ? -13.243 -3.922 8.511 1.00 94.94 87 LEU A O 1
ATOM 676 N N . HIS A 1 88 ? -12.090 -5.824 8.763 1.00 92.88 88 HIS A N 1
ATOM 677 C CA . HIS A 1 88 ? -13.105 -6.532 9.535 1.00 92.88 88 HIS A CA 1
ATOM 678 C C . HIS A 1 88 ? -12.814 -6.394 11.025 1.00 92.88 88 HIS A C 1
ATOM 680 O O . HIS A 1 88 ? -11.659 -6.276 11.421 1.00 92.88 88 HIS A O 1
ATOM 686 N N . GLY A 1 89 ? -13.854 -6.412 11.861 1.00 89.25 89 GLY A N 1
ATOM 687 C CA . GLY A 1 89 ? -13.706 -6.432 13.322 1.00 89.25 89 GLY A CA 1
ATOM 688 C C . GL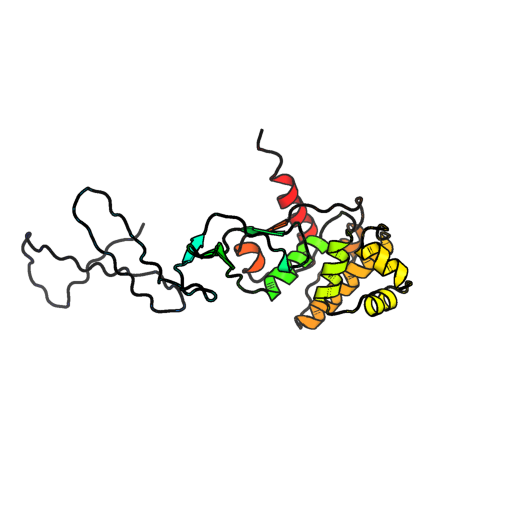Y A 1 89 ? -13.050 -5.189 13.937 1.00 89.25 89 GLY A C 1
ATOM 689 O O . GLY A 1 89 ? -12.611 -5.252 15.085 1.00 89.25 89 GLY A O 1
ATOM 690 N N . VAL A 1 90 ? -12.966 -4.080 13.196 1.00 91.25 90 VAL A N 1
ATOM 691 C CA . VAL A 1 90 ? -12.581 -2.773 13.746 1.00 91.25 90 VAL A CA 1
ATOM 692 C C . VAL A 1 90 ? -13.805 -2.090 14.342 1.00 91.25 90 VAL A C 1
ATOM 694 O O . VAL A 1 90 ? -14.897 -2.137 13.770 1.00 91.25 90 VAL A O 1
ATOM 697 N N . VAL A 1 91 ? -13.626 -1.458 15.500 1.00 90.56 91 VAL A N 1
ATOM 698 C CA . VAL A 1 91 ? -14.714 -0.743 16.166 1.00 90.56 91 VAL A CA 1
ATOM 699 C C . VAL A 1 91 ? -14.990 0.540 15.396 1.00 90.56 91 VAL A C 1
ATOM 701 O O . VAL A 1 91 ? -14.087 1.343 15.158 1.00 90.56 91 VAL A O 1
ATOM 704 N N . GLN A 1 92 ? -16.241 0.718 14.994 1.00 92.06 92 GLN A N 1
ATOM 705 C CA . GLN A 1 92 ? -16.720 1.914 14.320 1.00 92.06 92 GLN A CA 1
ATOM 706 C C . GLN A 1 92 ? -17.742 2.622 15.201 1.00 92.06 92 GLN A C 1
ATOM 708 O O . GLN A 1 92 ? -18.466 1.993 15.969 1.00 92.06 92 GLN A O 1
ATOM 713 N N . TYR A 1 93 ? -17.823 3.935 15.057 1.00 91.88 93 TYR A N 1
ATOM 714 C CA . TYR A 1 93 ? -18.766 4.784 15.759 1.00 91.88 93 TYR A CA 1
ATOM 715 C C . TYR A 1 93 ? -19.539 5.620 14.759 1.00 91.88 93 TYR A C 1
ATOM 717 O O . TYR A 1 93 ? -18.952 6.150 13.815 1.00 91.88 93 TYR A O 1
ATOM 725 N N . ARG A 1 94 ? -20.838 5.773 15.000 1.00 92.56 94 ARG A N 1
ATOM 726 C CA . ARG A 1 94 ? -21.734 6.605 14.201 1.00 92.56 94 ARG A CA 1
ATOM 727 C C . ARG A 1 94 ? -22.489 7.572 15.093 1.00 92.56 94 ARG A C 1
ATOM 729 O O . ARG A 1 94 ? -23.176 7.151 16.017 1.00 92.56 94 ARG A O 1
ATOM 736 N N . CYS A 1 95 ? -22.416 8.863 14.799 1.00 93.06 95 CYS A N 1
ATOM 737 C CA . CYS A 1 95 ? -23.239 9.845 15.490 1.00 93.06 95 CYS A CA 1
ATOM 738 C C . CYS A 1 95 ? -24.702 9.720 15.056 1.00 93.06 95 CYS A C 1
ATOM 740 O O . CYS A 1 95 ? -25.008 9.817 13.865 1.00 93.06 95 CYS A O 1
ATOM 742 N N . LEU A 1 96 ? -25.608 9.587 16.024 1.00 93.19 96 LEU A N 1
ATOM 743 C CA . LEU A 1 96 ? -27.047 9.508 15.767 1.00 93.19 96 LEU A CA 1
ATOM 744 C C . LEU A 1 96 ? -27.652 10.855 15.334 1.00 93.19 96 LEU A C 1
ATOM 746 O O . LEU A 1 96 ? -28.663 10.870 14.638 1.00 93.19 96 LEU A O 1
ATOM 750 N N . SER A 1 97 ? -27.024 11.979 15.699 1.00 93.88 97 SER A N 1
ATOM 751 C CA . SER A 1 97 ? -27.535 13.325 15.402 1.00 93.88 97 SER A CA 1
ATOM 752 C C . SER A 1 97 ? -27.071 13.872 14.050 1.00 93.88 97 SER A C 1
ATOM 754 O O . SER A 1 97 ? -27.875 14.424 13.306 1.00 93.88 97 SER A O 1
ATOM 756 N N . CYS A 1 98 ? -25.779 13.755 13.722 1.00 94.12 98 CYS A N 1
ATOM 757 C CA . CYS A 1 98 ? -25.204 14.366 12.514 1.00 94.12 98 CYS A CA 1
ATOM 758 C C . CYS A 1 98 ? -24.625 13.364 11.504 1.00 94.12 98 CYS A C 1
ATOM 760 O O . CYS A 1 98 ? -24.179 13.777 10.436 1.00 94.12 98 CYS A O 1
ATOM 762 N N . GLY A 1 99 ? -24.611 12.067 11.829 1.00 91.56 99 GLY A N 1
ATOM 763 C CA . GLY A 1 99 ? -24.106 11.014 10.945 1.00 91.56 99 GLY A CA 1
ATOM 764 C C . GLY A 1 99 ? -22.582 10.915 10.840 1.00 91.56 99 GLY A C 1
ATOM 765 O O . GLY A 1 99 ? -22.103 10.128 10.031 1.00 91.56 99 GLY A O 1
ATOM 766 N N . GLU A 1 100 ? -21.825 11.683 11.631 1.00 92.06 100 GLU A N 1
ATOM 767 C CA . GLU A 1 100 ? -20.357 11.617 11.658 1.00 92.06 100 GLU A CA 1
ATOM 768 C C . GLU A 1 100 ? -19.870 10.207 12.024 1.00 92.06 100 GLU A C 1
ATOM 770 O O . GLU A 1 100 ? -20.414 9.581 12.939 1.00 92.06 100 GLU A O 1
ATOM 775 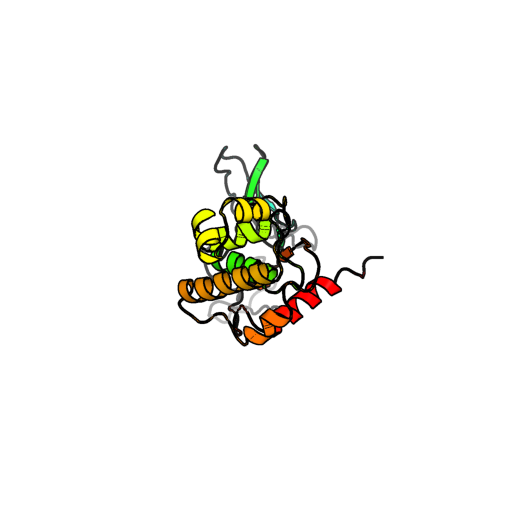N N . MET A 1 101 ? -18.843 9.725 11.320 1.00 90.19 101 MET A N 1
ATOM 776 C CA . MET A 1 101 ? -18.295 8.378 11.474 1.00 90.19 101 MET A CA 1
ATOM 777 C C . MET A 1 101 ? -16.850 8.435 11.971 1.00 90.19 101 MET A C 1
ATOM 779 O O . MET A 1 101 ? -16.075 9.286 11.545 1.00 90.19 101 MET A O 1
ATOM 783 N N . TRP A 1 102 ? -16.472 7.500 12.837 1.00 87.44 102 TRP A N 1
ATOM 784 C CA . TRP A 1 102 ? -15.093 7.316 13.303 1.00 87.44 102 TRP A CA 1
ATOM 785 C C . TRP A 1 102 ? -14.786 5.819 13.388 1.00 87.44 102 TRP A C 1
ATOM 787 O O . TRP A 1 102 ? -15.645 5.049 13.806 1.00 87.44 102 TRP A O 1
ATOM 797 N N . SER A 1 103 ? -13.560 5.393 13.072 1.00 91.50 103 SER A N 1
ATOM 798 C CA . SER A 1 103 ? -13.081 4.024 13.335 1.00 91.50 103 SER A CA 1
ATOM 799 C C . SER A 1 103 ? -11.837 3.985 14.226 1.00 91.50 103 SER A C 1
ATOM 801 O O . SER A 1 103 ? -10.908 4.771 14.036 1.00 91.50 103 SER A O 1
ATOM 803 N N . GLU A 1 104 ? -11.772 3.033 15.151 1.00 90.12 104 GLU A N 1
ATOM 804 C CA . GLU A 1 104 ? -10.561 2.727 15.915 1.00 90.12 104 GLU A CA 1
ATOM 805 C C . GLU A 1 104 ? -9.713 1.680 15.192 1.00 90.12 104 GLU A C 1
ATOM 807 O O . GLU A 1 104 ? -10.074 0.505 15.105 1.00 90.12 104 GLU A O 1
ATOM 812 N N . ILE A 1 105 ? -8.556 2.112 14.684 1.00 92.69 105 ILE A N 1
ATOM 813 C CA . ILE A 1 105 ? -7.623 1.253 13.951 1.00 92.69 105 ILE A CA 1
ATOM 814 C C . ILE A 1 105 ? -6.315 1.139 14.745 1.00 92.69 105 ILE A C 1
ATOM 816 O O . ILE A 1 105 ? -5.507 2.074 14.749 1.00 92.69 105 ILE A O 1
ATOM 820 N N . PRO A 1 106 ? -6.061 0.004 15.417 1.00 91.00 106 PRO A N 1
ATOM 821 C CA . PRO A 1 106 ? -4.832 -0.190 16.170 1.00 91.00 106 PRO A CA 1
ATOM 822 C C . PRO A 1 106 ? -3.639 -0.445 15.241 1.00 91.00 106 PRO A C 1
ATOM 824 O O . PRO A 1 106 ? -3.772 -1.027 14.163 1.00 91.00 106 PRO A O 1
ATOM 827 N N . LYS A 1 107 ? -2.440 -0.071 15.709 1.00 91.81 107 LYS A N 1
ATOM 828 C CA . LYS A 1 107 ? -1.145 -0.367 15.064 1.00 91.81 107 LYS A CA 1
ATOM 829 C C . LYS A 1 107 ? -1.107 -0.016 13.563 1.00 91.81 107 LYS A C 1
ATOM 831 O O . LYS A 1 107 ? -0.706 -0.836 12.742 1.00 91.81 107 LYS A O 1
ATOM 836 N N . ILE A 1 108 ? -1.455 1.224 13.208 1.00 93.25 108 ILE A N 1
ATOM 837 C CA . ILE A 1 108 ? -1.531 1.699 11.809 1.00 93.25 108 ILE A CA 1
ATOM 838 C C . ILE A 1 108 ? -0.269 1.361 10.994 1.00 93.25 108 ILE A C 1
ATOM 840 O O . ILE A 1 108 ? -0.379 0.881 9.872 1.00 93.25 108 ILE A O 1
ATOM 844 N N . LYS A 1 109 ? 0.935 1.523 11.560 1.00 92.00 109 LYS A N 1
ATOM 845 C CA . LYS A 1 109 ? 2.188 1.162 10.866 1.00 92.00 109 LYS A CA 1
ATOM 846 C C . LYS A 1 109 ? 2.240 -0.320 10.467 1.00 92.00 109 LYS A C 1
ATOM 848 O O . LYS A 1 109 ? 2.632 -0.643 9.351 1.00 92.00 109 LYS A O 1
ATOM 853 N N . ALA A 1 110 ? 1.807 -1.210 11.360 1.00 92.56 110 ALA A N 1
ATOM 854 C CA . ALA A 1 110 ? 1.757 -2.643 11.089 1.00 92.56 110 ALA A CA 1
ATOM 855 C C . ALA A 1 110 ? 0.685 -2.983 10.042 1.00 92.56 110 ALA A C 1
ATOM 857 O O . ALA A 1 110 ? 0.932 -3.809 9.166 1.00 92.56 110 ALA A O 1
ATOM 858 N N . LEU A 1 111 ? -0.469 -2.303 10.085 1.00 94.94 111 LEU A N 1
ATOM 859 C CA . LEU A 1 111 ? -1.514 -2.435 9.069 1.00 94.94 111 LEU A CA 1
ATOM 860 C C . LEU A 1 111 ? -0.993 -2.058 7.675 1.00 94.94 111 LEU A C 1
ATOM 862 O O . LEU A 1 111 ? -1.172 -2.813 6.723 1.00 94.94 111 LEU A O 1
ATOM 866 N N . HIS A 1 112 ? -0.313 -0.921 7.549 1.00 95.81 112 HIS A N 1
ATOM 867 C CA . HIS A 1 112 ? 0.233 -0.471 6.267 1.00 95.81 112 HIS A CA 1
ATOM 868 C C . HIS A 1 112 ? 1.326 -1.403 5.732 1.00 95.81 112 HIS A C 1
ATOM 870 O O . HIS A 1 112 ? 1.291 -1.770 4.556 1.00 95.81 112 HIS A O 1
ATOM 876 N N . LEU A 1 113 ? 2.218 -1.899 6.598 1.00 94.31 113 LEU A N 1
ATOM 877 C CA . LEU A 1 113 ? 3.196 -2.923 6.216 1.00 94.31 113 LEU A CA 1
ATOM 878 C C . LEU A 1 113 ? 2.511 -4.214 5.732 1.00 94.31 113 LEU A C 1
ATOM 880 O O . LEU A 1 113 ? 2.973 -4.850 4.782 1.00 94.31 113 LEU A O 1
ATOM 884 N N . PHE A 1 114 ? 1.395 -4.597 6.353 1.00 94.06 114 PHE A N 1
ATOM 885 C CA . PHE A 1 114 ? 0.607 -5.758 5.950 1.00 94.06 114 PHE A CA 1
ATOM 886 C C . PHE A 1 114 ? -0.092 -5.557 4.592 1.00 94.06 114 PHE A C 1
ATOM 888 O O . PHE A 1 114 ? -0.057 -6.449 3.735 1.00 94.06 114 PHE A O 1
ATOM 895 N N . ILE A 1 115 ? -0.674 -4.379 4.349 1.00 95.50 115 ILE A N 1
ATOM 896 C CA . ILE A 1 115 ? -1.249 -4.014 3.044 1.00 95.50 115 ILE A CA 1
ATOM 897 C C . ILE A 1 115 ? -0.159 -4.079 1.967 1.00 95.50 115 ILE A C 1
ATOM 899 O O . ILE A 1 115 ? -0.340 -4.723 0.930 1.00 95.50 115 ILE A O 1
ATOM 903 N N . ALA A 1 116 ? 1.015 -3.504 2.236 1.00 95.81 116 ALA A N 1
ATOM 904 C CA . ALA A 1 116 ? 2.132 -3.539 1.303 1.00 95.81 116 ALA A CA 1
ATOM 905 C C . ALA A 1 116 ? 2.636 -4.960 1.041 1.00 95.81 116 ALA A C 1
ATOM 907 O O . ALA A 1 116 ? 2.883 -5.316 -0.110 1.00 95.81 116 ALA A O 1
ATOM 908 N N . ARG A 1 117 ? 2.721 -5.811 2.075 1.00 93.94 117 ARG A N 1
ATOM 909 C CA . ARG A 1 117 ? 3.005 -7.248 1.927 1.00 93.94 117 ARG A CA 1
ATOM 910 C C . ARG A 1 117 ? 2.006 -7.918 0.991 1.00 93.94 117 ARG A C 1
ATOM 912 O O . ARG A 1 117 ? 2.425 -8.659 0.104 1.00 93.94 117 ARG A O 1
ATOM 919 N N . THR A 1 118 ? 0.715 -7.644 1.144 1.00 93.25 118 THR A N 1
ATOM 920 C CA . THR A 1 118 ? -0.338 -8.222 0.294 1.00 93.25 118 THR A CA 1
ATOM 921 C C . THR A 1 118 ? -0.135 -7.850 -1.177 1.00 93.25 118 THR A C 1
ATOM 923 O O . THR A 1 118 ? -0.121 -8.732 -2.042 1.00 93.25 118 THR A O 1
ATOM 926 N N . ILE A 1 119 ? 0.123 -6.567 -1.446 1.00 95.00 119 ILE A N 1
ATOM 927 C CA . ILE A 1 119 ? 0.380 -6.022 -2.788 1.00 95.00 119 ILE A CA 1
ATOM 928 C C . ILE A 1 119 ? 1.667 -6.604 -3.381 1.00 95.00 119 ILE A C 1
ATOM 930 O O . ILE A 1 119 ? 1.664 -7.151 -4.482 1.00 95.00 119 ILE A O 1
ATOM 934 N N . ILE A 1 120 ? 2.775 -6.545 -2.644 1.00 94.62 120 ILE A N 1
ATOM 935 C CA . ILE A 1 120 ? 4.092 -6.991 -3.111 1.00 94.62 120 ILE A CA 1
ATOM 936 C C . ILE A 1 120 ? 4.119 -8.491 -3.351 1.00 94.62 120 ILE A C 1
ATOM 938 O O . ILE A 1 120 ? 4.793 -8.941 -4.270 1.00 94.62 120 ILE A O 1
ATOM 942 N N . CYS A 1 121 ? 3.390 -9.286 -2.578 1.00 92.19 121 CYS A N 1
ATOM 943 C CA . CYS A 1 121 ? 3.401 -10.736 -2.723 1.00 92.19 121 CYS A CA 1
ATOM 944 C C . CYS A 1 121 ? 2.418 -11.254 -3.783 1.00 92.19 121 CYS A C 1
ATOM 946 O O . CYS A 1 121 ? 2.278 -12.471 -3.945 1.00 92.19 121 CYS A O 1
ATOM 948 N N . LYS A 1 122 ? 1.682 -10.392 -4.496 1.00 91.62 122 LYS A N 1
ATOM 949 C CA . LYS A 1 122 ? 0.745 -10.847 -5.535 1.00 91.62 122 LYS A CA 1
ATOM 950 C C . LYS A 1 122 ? 1.476 -11.177 -6.841 1.00 91.62 122 LYS A C 1
ATOM 952 O O . LYS A 1 122 ? 2.499 -10.579 -7.158 1.00 91.62 122 LYS A O 1
ATOM 957 N N . GLN A 1 123 ? 0.944 -12.113 -7.624 1.00 92.00 123 GLN A N 1
ATOM 958 C CA . GLN A 1 123 ? 1.540 -12.491 -8.918 1.00 92.00 123 GLN A CA 1
ATOM 959 C C . GLN A 1 123 ? 1.194 -11.506 -10.044 1.00 92.00 123 GLN A C 1
ATOM 961 O O . GLN A 1 123 ? 2.003 -11.304 -10.949 1.00 92.00 123 GLN A O 1
ATOM 966 N N . ALA A 1 124 ? 0.014 -10.884 -9.966 1.00 93.75 124 ALA A N 1
ATOM 967 C CA . ALA A 1 124 ? -0.415 -9.828 -10.876 1.00 93.75 124 ALA A CA 1
ATOM 968 C C . ALA A 1 124 ? 0.542 -8.635 -10.846 1.00 93.75 124 ALA A C 1
ATOM 970 O O . ALA A 1 124 ? 1.099 -8.294 -9.794 1.00 93.75 124 ALA A O 1
ATOM 971 N N . ALA A 1 125 ? 0.710 -8.001 -12.002 1.00 95.50 125 ALA A N 1
ATOM 972 C CA . ALA A 1 125 ? 1.367 -6.710 -12.096 1.00 95.50 125 ALA A CA 1
ATOM 973 C C . ALA A 1 125 ? 0.625 -5.655 -11.252 1.00 95.50 125 ALA A C 1
ATOM 975 O O . ALA A 1 125 ? -0.577 -5.767 -10.975 1.00 95.50 125 ALA A O 1
ATOM 976 N N . LEU A 1 126 ? 1.371 -4.655 -10.799 1.00 97.38 126 LEU A N 1
ATOM 977 C CA . LEU A 1 126 ? 0.868 -3.546 -10.006 1.00 97.38 126 LEU A CA 1
ATOM 978 C C . LEU A 1 126 ? -0.073 -2.682 -10.849 1.00 97.38 126 LEU A C 1
ATOM 980 O O . LEU A 1 126 ? 0.184 -2.410 -12.024 1.00 97.38 126 LEU A O 1
ATOM 984 N N . VAL A 1 127 ? -1.161 -2.236 -10.229 1.00 97.12 127 VAL A N 1
ATOM 985 C CA . VAL A 1 127 ? -2.047 -1.211 -10.793 1.00 97.12 127 VAL A CA 1
ATOM 986 C C . VAL A 1 127 ? -1.666 0.173 -10.260 1.00 97.12 127 VAL A C 1
ATOM 988 O O . VAL A 1 127 ? -0.954 0.288 -9.264 1.00 97.12 127 VAL A O 1
ATOM 991 N N . GLY A 1 128 ? -2.144 1.238 -10.905 1.00 97.75 128 GLY A N 1
ATOM 992 C CA . GLY A 1 128 ? -1.708 2.607 -10.602 1.00 97.75 128 GLY A CA 1
ATOM 993 C C . GLY A 1 128 ? -1.868 3.032 -9.139 1.00 97.75 128 GLY A C 1
ATOM 994 O O . GLY A 1 128 ? -0.931 3.585 -8.563 1.00 97.75 128 GLY A O 1
ATOM 995 N N . ASP A 1 129 ? -2.998 2.708 -8.505 1.00 97.69 129 ASP A N 1
ATOM 996 C CA . ASP A 1 129 ? -3.222 3.040 -7.091 1.00 97.69 129 ASP A CA 1
ATOM 997 C C . ASP A 1 129 ? -2.260 2.290 -6.153 1.00 97.69 129 ASP A C 1
ATOM 999 O O . ASP A 1 129 ? -1.823 2.847 -5.150 1.00 97.69 129 ASP A O 1
ATOM 1003 N N . GLU A 1 130 ? -1.843 1.069 -6.502 1.00 98.25 130 GLU A N 1
ATOM 1004 C CA . GLU A 1 130 ? -0.849 0.311 -5.730 1.00 98.25 130 GLU A CA 1
ATOM 1005 C C . GLU A 1 130 ? 0.561 0.875 -5.906 1.00 98.25 130 GLU A C 1
ATOM 1007 O O . GLU A 1 130 ? 1.310 0.965 -4.937 1.00 98.25 130 GLU A O 1
ATOM 1012 N N . VAL A 1 131 ? 0.921 1.300 -7.121 1.00 98.19 131 VAL A N 1
ATOM 1013 C CA . VAL A 1 131 ? 2.187 2.009 -7.378 1.00 98.19 131 VAL A CA 1
ATOM 1014 C C . VAL A 1 131 ? 2.246 3.283 -6.534 1.00 98.19 131 VAL A C 1
ATOM 1016 O O . VAL A 1 131 ? 3.245 3.542 -5.857 1.00 98.19 131 VAL A O 1
ATOM 1019 N N . ARG A 1 132 ? 1.142 4.037 -6.504 1.00 98.31 132 ARG A N 1
ATOM 1020 C CA . ARG A 1 132 ? 1.007 5.250 -5.695 1.00 98.31 132 ARG A CA 1
ATOM 1021 C C . ARG A 1 132 ? 1.088 4.956 -4.200 1.00 98.31 132 ARG A C 1
ATOM 1023 O O . ARG A 1 132 ? 1.778 5.683 -3.484 1.00 98.31 132 ARG A O 1
ATOM 1030 N N . PHE A 1 133 ? 0.404 3.911 -3.735 1.00 98.44 133 PHE A N 1
ATOM 1031 C CA . PHE A 1 133 ? 0.445 3.452 -2.348 1.00 98.44 133 PHE A CA 1
ATOM 1032 C C . PHE A 1 133 ? 1.881 3.136 -1.917 1.00 98.44 133 PHE A C 1
ATOM 1034 O O . PHE A 1 133 ? 2.388 3.750 -0.980 1.00 98.44 133 PHE A O 1
ATOM 1041 N N . LEU A 1 134 ? 2.574 2.263 -2.657 1.00 98.00 134 LEU A N 1
ATOM 1042 C CA . LEU A 1 134 ? 3.940 1.845 -2.333 1.00 98.00 134 LEU A CA 1
ATOM 1043 C C . LEU A 1 134 ? 4.905 3.031 -2.289 1.00 98.00 134 LEU A C 1
ATOM 1045 O O . LEU A 1 134 ? 5.742 3.096 -1.397 1.00 98.00 134 LEU A O 1
ATOM 1049 N N . ARG A 1 135 ? 4.777 4.002 -3.199 1.00 97.81 135 ARG A N 1
ATOM 1050 C CA . ARG A 1 135 ? 5.601 5.217 -3.160 1.00 97.81 135 ARG A CA 1
ATOM 1051 C C . ARG A 1 135 ? 5.317 6.077 -1.925 1.00 97.81 135 ARG A C 1
ATOM 1053 O O . ARG A 1 135 ? 6.256 6.557 -1.291 1.00 97.81 135 ARG A O 1
ATOM 1060 N N . LYS A 1 136 ? 4.041 6.316 -1.604 1.00 97.31 136 LYS A N 1
ATOM 1061 C CA . LYS A 1 136 ? 3.647 7.156 -0.460 1.00 97.31 136 LYS A CA 1
ATOM 1062 C C . LYS A 1 136 ? 4.102 6.564 0.871 1.00 97.31 136 LYS A C 1
ATOM 1064 O O . LYS A 1 136 ? 4.528 7.315 1.740 1.00 97.31 136 LYS A O 1
ATOM 1069 N N . GLU A 1 137 ? 4.093 5.243 0.990 1.00 96.38 137 GLU A N 1
ATOM 1070 C CA . GLU A 1 137 ? 4.593 4.527 2.167 1.00 96.38 137 GLU A CA 1
ATOM 1071 C C . GLU A 1 137 ? 6.086 4.758 2.450 1.00 96.38 137 GLU A C 1
ATOM 1073 O O . GLU A 1 137 ? 6.525 4.761 3.609 1.00 96.38 137 GLU A O 1
ATOM 1078 N N . LEU A 1 138 ? 6.859 5.007 1.391 1.00 95.75 138 LEU A N 1
ATOM 1079 C CA . LEU A 1 138 ? 8.271 5.389 1.463 1.00 95.75 138 LEU A CA 1
ATOM 1080 C C . LEU A 1 138 ? 8.476 6.903 1.623 1.00 95.75 138 LEU A C 1
ATOM 1082 O O . LEU A 1 138 ? 9.612 7.360 1.647 1.00 95.75 138 LEU A O 1
ATOM 1086 N N . ALA A 1 139 ? 7.397 7.688 1.704 1.00 95.94 139 ALA A N 1
ATOM 1087 C CA . ALA A 1 139 ? 7.418 9.151 1.736 1.00 95.94 139 ALA A CA 1
ATOM 1088 C C . ALA A 1 139 ? 8.154 9.806 0.544 1.00 95.94 139 ALA A C 1
ATOM 1090 O O . ALA A 1 139 ? 8.609 10.943 0.646 1.00 95.94 139 ALA A O 1
ATOM 1091 N N . MET A 1 140 ? 8.226 9.120 -0.602 1.00 95.88 140 MET A N 1
ATOM 1092 C CA . MET A 1 140 ? 8.919 9.611 -1.797 1.00 95.88 140 MET A CA 1
ATOM 1093 C C . MET A 1 140 ? 7.999 10.441 -2.697 1.00 95.88 140 MET A C 1
ATOM 1095 O O . MET A 1 140 ? 6.816 10.127 -2.898 1.00 95.88 140 MET A O 1
ATOM 1099 N N . LYS A 1 141 ? 8.547 11.475 -3.335 1.00 97.56 141 LYS A N 1
ATOM 1100 C CA . LYS A 1 141 ? 7.878 12.197 -4.428 1.00 97.56 141 LYS A CA 1
ATOM 1101 C C . LYS A 1 141 ? 7.881 11.356 -5.707 1.00 97.56 141 LYS A C 1
ATOM 1103 O O . LYS A 1 141 ? 8.731 10.493 -5.901 1.00 97.56 141 LYS A O 1
ATOM 1108 N N . GLY A 1 142 ? 6.939 11.624 -6.616 1.00 97.44 142 GLY A N 1
ATOM 1109 C CA . GLY A 1 142 ? 6.870 10.916 -7.906 1.00 97.44 142 GLY A CA 1
ATOM 1110 C C . GLY A 1 142 ? 8.167 11.032 -8.716 1.00 97.44 142 GLY A C 1
ATOM 1111 O O . GLY A 1 142 ? 8.635 10.043 -9.268 1.00 97.44 142 GLY A O 1
ATOM 1112 N N . LYS A 1 143 ? 8.790 12.218 -8.702 1.00 97.75 143 LYS A N 1
ATOM 1113 C CA . LYS A 1 143 ? 10.082 12.471 -9.354 1.00 97.75 143 LYS A CA 1
ATOM 1114 C C . LYS A 1 143 ? 11.225 11.644 -8.748 1.00 97.75 143 LYS A C 1
ATOM 1116 O O . LYS A 1 143 ? 11.983 11.048 -9.494 1.00 97.75 143 LYS A O 1
ATOM 1121 N N . GLU A 1 144 ? 11.296 11.548 -7.420 1.00 97.88 144 GLU A N 1
ATOM 1122 C CA . GLU A 1 144 ? 12.327 10.763 -6.717 1.00 97.88 144 GLU A CA 1
ATOM 1123 C C . GLU A 1 144 ? 12.207 9.265 -7.038 1.00 97.88 144 GLU A C 1
ATOM 1125 O O . GLU A 1 144 ? 13.204 8.586 -7.269 1.00 97.88 144 GLU A O 1
ATOM 1130 N N . MET A 1 145 ? 10.976 8.741 -7.109 1.00 97.69 145 MET A N 1
ATOM 1131 C CA . MET A 1 145 ? 10.748 7.350 -7.513 1.00 97.69 145 MET A CA 1
ATOM 1132 C C . MET A 1 145 ? 11.098 7.122 -8.992 1.00 97.69 145 MET A C 1
ATOM 1134 O O . MET A 1 145 ? 11.667 6.088 -9.328 1.00 97.69 145 MET A O 1
ATOM 1138 N N . ALA A 1 146 ? 10.793 8.076 -9.875 1.00 97.88 146 ALA A N 1
ATOM 1139 C CA . ALA A 1 146 ? 11.169 8.001 -11.287 1.00 97.88 146 ALA A CA 1
ATOM 1140 C C . ALA A 1 146 ? 12.699 7.995 -11.474 1.00 97.88 146 ALA A C 1
ATOM 1142 O O . ALA A 1 146 ? 13.221 7.158 -12.208 1.00 97.88 146 ALA A O 1
ATOM 1143 N N . GLU A 1 147 ? 13.415 8.853 -10.741 1.00 97.69 147 GLU A N 1
ATOM 1144 C CA . GLU A 1 147 ? 14.882 8.888 -10.702 1.00 97.69 147 GLU A CA 1
ATOM 1145 C C . GLU A 1 147 ? 15.462 7.549 -10.214 1.00 97.69 147 GLU A C 1
ATOM 1147 O O . GLU A 1 147 ? 16.344 6.989 -10.863 1.00 97.69 147 GLU A O 1
ATOM 1152 N N . ALA A 1 148 ? 14.916 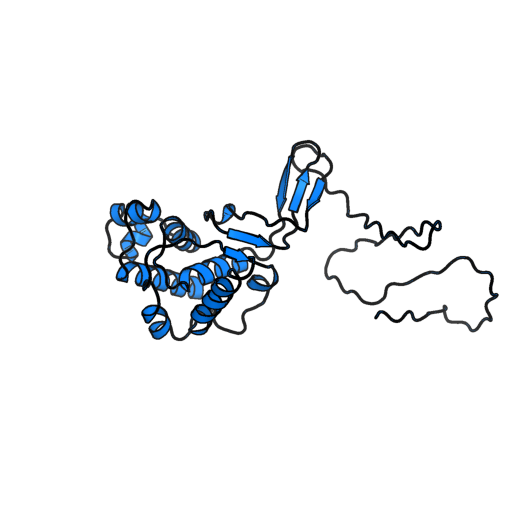6.973 -9.135 1.00 96.88 148 ALA A N 1
ATOM 1153 C CA . ALA A 1 148 ? 15.343 5.670 -8.612 1.00 96.88 148 ALA A CA 1
ATOM 1154 C C . ALA A 1 148 ? 15.104 4.501 -9.592 1.00 96.88 148 ALA A C 1
ATOM 1156 O O . ALA A 1 148 ? 15.830 3.505 -9.572 1.00 96.88 148 ALA A O 1
ATOM 1157 N N . LEU A 1 149 ? 14.087 4.614 -10.450 1.00 96.75 149 LEU A N 1
ATOM 1158 C CA . LEU A 1 149 ? 13.751 3.633 -11.486 1.00 96.75 149 LEU A CA 1
ATOM 1159 C C . LEU A 1 149 ? 14.446 3.908 -12.829 1.00 96.75 149 LEU A C 1
ATOM 1161 O O . LEU A 1 149 ? 14.342 3.080 -13.734 1.00 96.75 149 LEU A O 1
ATOM 1165 N N . VAL A 1 150 ? 15.167 5.029 -12.950 1.00 96.88 150 VAL A N 1
ATOM 1166 C CA . VAL A 1 150 ? 15.834 5.492 -14.179 1.00 96.88 150 VAL A CA 1
ATOM 1167 C C . VAL A 1 150 ? 14.838 5.631 -15.340 1.00 96.88 150 VAL A C 1
ATOM 1169 O O . VAL A 1 150 ? 15.026 5.085 -16.426 1.00 96.88 150 VAL A O 1
ATOM 1172 N N . ILE A 1 151 ? 13.735 6.340 -15.090 1.00 97.31 151 ILE A N 1
ATOM 1173 C CA . ILE A 1 151 ? 12.687 6.634 -16.077 1.00 97.31 151 ILE A CA 1
ATOM 1174 C C . ILE A 1 151 ? 12.272 8.104 -16.020 1.00 97.31 151 ILE A C 1
ATOM 1176 O O . ILE A 1 151 ? 12.467 8.785 -15.015 1.00 97.31 151 ILE A O 1
ATOM 1180 N N . GLU A 1 152 ? 11.611 8.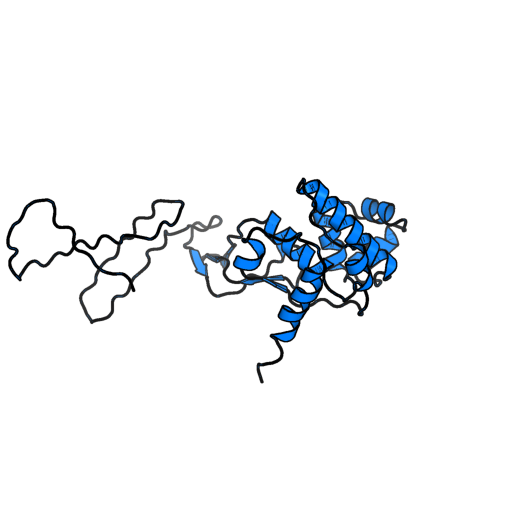568 -17.078 1.00 97.94 152 GLU A N 1
ATOM 1181 C CA . GLU A 1 152 ? 11.043 9.915 -17.109 1.00 97.94 152 GLU A CA 1
ATOM 1182 C C . GLU A 1 152 ? 9.889 10.080 -16.095 1.00 97.94 152 GLU A C 1
ATOM 1184 O O . GLU A 1 152 ? 9.034 9.183 -15.985 1.00 97.94 152 GLU A O 1
ATOM 1189 N N . PRO A 1 153 ? 9.787 11.227 -15.391 1.00 97.88 153 PRO A N 1
ATOM 1190 C CA . PRO A 1 153 ? 8.700 11.505 -14.448 1.00 97.88 153 PRO A CA 1
ATOM 1191 C C . PRO A 1 153 ? 7.296 11.359 -15.055 1.00 97.88 153 PRO A C 1
ATOM 1193 O O . PRO A 1 153 ? 6.363 10.918 -14.378 1.00 97.88 153 PRO A O 1
ATOM 1196 N N . GLU A 1 154 ? 7.126 11.674 -16.341 1.00 98.06 154 GLU A N 1
ATOM 1197 C CA . GLU A 1 154 ? 5.873 11.510 -17.079 1.00 98.06 154 GLU A CA 1
ATOM 1198 C C . GLU A 1 154 ? 5.479 10.037 -17.199 1.00 98.06 154 GLU A C 1
ATOM 1200 O O . GLU A 1 154 ? 4.293 9.711 -17.114 1.00 98.06 154 GLU A O 1
ATOM 1205 N N . THR A 1 155 ? 6.455 9.140 -17.371 1.00 97.81 155 THR A N 1
ATOM 1206 C CA . THR A 1 155 ? 6.213 7.692 -17.446 1.00 97.81 155 THR A CA 1
ATOM 1207 C C . THR A 1 155 ? 5.698 7.179 -16.110 1.00 97.81 155 THR A C 1
ATOM 1209 O O . THR A 1 155 ? 4.664 6.511 -16.063 1.00 97.81 155 THR A O 1
ATOM 1212 N N . PHE A 1 156 ? 6.354 7.567 -15.013 1.00 97.94 156 PHE A N 1
ATOM 1213 C CA . PHE A 1 156 ? 5.909 7.202 -13.671 1.00 97.94 156 PHE A CA 1
ATOM 1214 C C . PHE A 1 156 ? 4.505 7.753 -13.365 1.00 97.94 156 PHE A C 1
ATOM 1216 O O . PHE A 1 156 ? 3.634 7.028 -12.884 1.00 97.94 156 PHE A O 1
ATOM 1223 N N . SER A 1 157 ? 4.240 9.007 -13.742 1.00 98.12 157 SER A N 1
ATOM 1224 C CA . SER A 1 157 ? 2.915 9.623 -13.616 1.00 98.12 157 SER A CA 1
ATOM 1225 C C . SER A 1 157 ? 1.839 8.858 -14.398 1.00 98.12 157 SER A C 1
ATOM 1227 O O . SER A 1 157 ? 0.733 8.646 -13.895 1.00 98.12 157 SER A O 1
ATOM 1229 N N . ARG A 1 158 ? 2.130 8.383 -15.617 1.00 98.25 158 ARG A N 1
ATOM 1230 C CA . ARG A 1 158 ? 1.182 7.560 -16.391 1.00 98.25 158 ARG A CA 1
ATOM 1231 C C . ARG A 1 158 ? 0.865 6.238 -15.696 1.00 98.25 158 ARG A C 1
ATOM 1233 O O . ARG A 1 158 ? -0.294 5.826 -15.749 1.00 98.25 158 ARG A O 1
ATOM 1240 N N . TRP A 1 159 ? 1.839 5.609 -15.036 1.00 97.75 159 TRP A N 1
ATOM 1241 C CA . TRP A 1 159 ? 1.610 4.392 -14.251 1.00 97.75 159 TRP A CA 1
ATOM 1242 C C . TRP A 1 159 ? 0.690 4.650 -13.062 1.00 97.75 159 TRP A C 1
ATOM 1244 O O . TRP A 1 159 ? -0.333 3.982 -12.938 1.00 97.75 159 TRP A O 1
ATOM 1254 N N . GLU A 1 160 ? 0.983 5.660 -12.237 1.00 97.38 160 GLU A N 1
ATOM 1255 C CA . GLU A 1 160 ? 0.158 6.002 -11.067 1.00 97.38 160 GLU A CA 1
ATOM 1256 C C . GLU A 1 160 ? -1.281 6.372 -11.432 1.00 97.38 160 GLU A C 1
ATOM 1258 O O . GLU A 1 160 ? -2.192 6.182 -10.632 1.00 97.38 160 GLU A O 1
ATOM 1263 N N . ASN A 1 161 ? -1.492 6.918 -12.628 1.00 97.25 161 ASN A N 1
ATOM 1264 C CA . ASN A 1 161 ? -2.808 7.309 -13.124 1.00 97.25 161 ASN A CA 1
ATOM 1265 C C . ASN A 1 161 ? -3.497 6.215 -13.956 1.00 97.25 161 ASN A C 1
ATOM 1267 O O . ASN A 1 161 ? -4.530 6.481 -14.566 1.00 97.25 161 ASN A O 1
ATOM 1271 N N . GLY A 1 162 ? -2.919 5.012 -14.044 1.00 95.25 162 GLY A N 1
ATOM 1272 C CA . GLY A 1 162 ? -3.488 3.894 -14.802 1.00 95.25 162 GLY A CA 1
ATOM 1273 C C . GLY A 1 162 ? -3.544 4.112 -16.319 1.00 95.25 162 GLY A C 1
ATOM 1274 O O . GLY A 1 162 ? -4.189 3.342 -17.023 1.00 95.25 162 GLY A O 1
ATOM 1275 N N . LYS A 1 163 ? -2.865 5.142 -16.844 1.00 96.88 163 LYS A N 1
ATOM 1276 C CA . LYS A 1 163 ? -2.812 5.454 -18.284 1.00 96.88 163 LYS A CA 1
ATOM 1277 C C . LYS A 1 163 ? -1.861 4.534 -19.049 1.00 96.88 163 LYS A C 1
ATOM 1279 O O . LYS A 1 163 ? -1.937 4.452 -20.269 1.00 96.88 163 LYS A O 1
ATOM 1284 N N . GLN A 1 164 ? -0.941 3.884 -18.342 1.00 96.69 164 GLN A N 1
ATOM 1285 C CA . GLN A 1 164 ? 0.023 2.943 -18.897 1.00 96.69 164 GLN A CA 1
ATOM 1286 C C . GLN A 1 164 ? 0.308 1.846 -17.867 1.00 96.69 164 GLN A C 1
ATOM 1288 O O . GLN A 1 164 ? 0.481 2.140 -16.687 1.00 96.69 164 GLN A O 1
ATOM 1293 N N . ALA A 1 165 ? 0.373 0.588 -18.308 1.00 95.44 165 ALA A N 1
ATOM 1294 C CA . ALA A 1 165 ? 0.754 -0.522 -17.440 1.00 95.44 165 ALA A CA 1
ATOM 1295 C C . ALA A 1 165 ? 2.253 -0.478 -17.098 1.00 95.44 165 ALA A C 1
ATOM 1297 O O . ALA A 1 165 ? 3.085 -0.102 -17.930 1.00 95.44 165 ALA A O 1
ATOM 1298 N N . VAL A 1 166 ? 2.597 -0.904 -15.882 1.00 96.00 166 VAL A N 1
ATOM 1299 C CA . VAL A 1 166 ? 3.992 -1.029 -15.446 1.00 96.00 166 VAL A CA 1
ATOM 1300 C C . VAL A 1 166 ? 4.643 -2.199 -16.182 1.00 96.00 166 VAL A C 1
ATOM 1302 O O . VAL A 1 166 ? 4.096 -3.302 -16.221 1.00 96.00 166 VAL A O 1
ATOM 1305 N N . ALA A 1 167 ? 5.824 -1.980 -16.762 1.00 91.25 167 ALA A N 1
ATOM 1306 C CA . ALA A 1 167 ? 6.576 -3.066 -17.384 1.00 91.25 167 ALA A CA 1
ATOM 1307 C C . ALA A 1 167 ? 7.048 -4.074 -16.312 1.00 91.25 167 ALA A C 1
ATOM 1309 O O . ALA A 1 167 ? 7.487 -3.643 -15.242 1.00 91.25 167 ALA A O 1
ATOM 1310 N N . PRO A 1 168 ? 7.061 -5.397 -16.582 1.00 91.94 168 PRO A N 1
ATOM 1311 C CA . PRO A 1 168 ? 7.397 -6.409 -15.571 1.00 91.94 168 PRO A CA 1
ATOM 1312 C C . PRO A 1 168 ? 8.752 -6.207 -14.875 1.00 91.94 168 PRO A C 1
ATOM 1314 O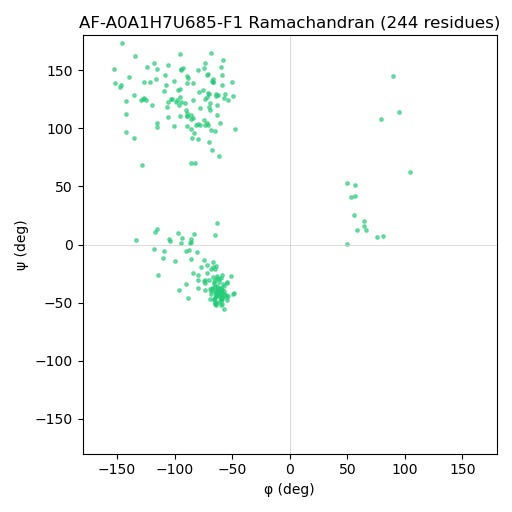 O . PRO A 1 168 ? 8.903 -6.534 -13.698 1.00 91.94 168 PRO A O 1
ATOM 1317 N N . TYR A 1 169 ? 9.741 -5.654 -15.585 1.00 93.75 169 TYR A N 1
ATOM 1318 C CA . TYR A 1 169 ? 11.044 -5.310 -15.014 1.00 93.75 169 TYR A CA 1
ATOM 1319 C C . TYR A 1 169 ? 10.939 -4.197 -13.956 1.00 93.75 169 TYR A C 1
ATOM 1321 O O . TYR A 1 169 ? 11.405 -4.377 -12.831 1.00 93.75 169 TYR A O 1
ATOM 1329 N N . HIS A 1 170 ? 10.272 -3.085 -14.283 1.00 96.06 170 HIS A N 1
ATOM 1330 C CA . HIS A 1 170 ? 10.099 -1.962 -13.358 1.00 96.06 170 HIS A CA 1
ATOM 1331 C C . HIS A 1 170 ? 9.156 -2.292 -12.201 1.00 96.06 170 HIS A C 1
ATOM 1333 O O . HIS A 1 170 ? 9.360 -1.805 -11.097 1.00 96.06 170 HIS A O 1
ATOM 1339 N N . ASP A 1 171 ? 8.174 -3.167 -12.415 1.00 96.62 171 ASP A N 1
ATOM 1340 C CA . ASP A 1 171 ? 7.318 -3.687 -11.348 1.00 96.62 171 ASP A CA 1
ATOM 1341 C C . ASP A 1 171 ? 8.162 -4.394 -10.272 1.00 96.62 171 ASP A C 1
ATOM 1343 O O . ASP A 1 171 ? 8.110 -4.050 -9.089 1.00 96.62 171 ASP A O 1
ATOM 1347 N N . ARG A 1 172 ? 9.036 -5.316 -10.697 1.00 95.44 172 ARG A N 1
ATOM 1348 C CA . ARG A 1 172 ? 9.976 -6.012 -9.805 1.00 95.44 172 ARG A CA 1
ATOM 1349 C C . ARG A 1 172 ? 10.948 -5.050 -9.123 1.00 95.44 172 ARG A C 1
ATOM 1351 O O . ARG A 1 172 ? 11.223 -5.224 -7.937 1.00 95.44 172 ARG A O 1
ATOM 1358 N N . GLN A 1 173 ? 11.446 -4.047 -9.844 1.00 96.44 173 GLN A N 1
ATOM 1359 C CA . GLN A 1 173 ? 12.345 -3.028 -9.296 1.00 96.44 173 GLN A CA 1
ATOM 1360 C C . GLN A 1 173 ? 11.650 -2.185 -8.219 1.00 96.44 173 GLN A C 1
ATOM 1362 O O . GLN A 1 173 ? 12.204 -2.000 -7.140 1.00 96.44 173 GLN A O 1
ATOM 1367 N N . LEU A 1 174 ? 10.410 -1.756 -8.460 1.00 97.12 174 LEU A N 1
ATOM 1368 C CA . LEU A 1 174 ? 9.603 -0.998 -7.506 1.00 97.12 174 LEU A CA 1
ATOM 1369 C C . LEU A 1 174 ? 9.341 -1.810 -6.232 1.00 97.12 174 LEU A C 1
ATOM 1371 O O . LEU A 1 174 ? 9.535 -1.309 -5.123 1.00 97.12 174 LEU A O 1
ATOM 1375 N N . ARG A 1 175 ? 8.987 -3.095 -6.371 1.00 96.69 175 ARG A N 1
ATOM 1376 C CA . ARG A 1 175 ? 8.840 -4.002 -5.220 1.00 96.69 175 ARG A CA 1
ATOM 1377 C C . ARG A 1 175 ? 10.139 -4.141 -4.433 1.00 96.69 175 ARG A C 1
ATOM 1379 O O . ARG A 1 175 ? 10.099 -4.145 -3.206 1.00 96.69 175 ARG A O 1
ATOM 1386 N N . LEU A 1 176 ? 11.281 -4.240 -5.113 1.00 96.25 176 LEU A N 1
ATOM 1387 C CA . LEU A 1 176 ? 12.584 -4.329 -4.456 1.00 96.25 176 LEU A CA 1
ATOM 1388 C C . LEU A 1 176 ? 12.922 -3.044 -3.688 1.00 96.25 176 LEU A C 1
ATOM 1390 O O . LEU A 1 176 ? 13.307 -3.131 -2.524 1.00 96.25 176 LEU A O 1
ATOM 1394 N N . ILE A 1 177 ? 12.721 -1.875 -4.306 1.00 97.12 177 ILE A N 1
ATOM 1395 C CA . ILE A 1 177 ? 12.913 -0.567 -3.663 1.00 97.12 177 ILE A CA 1
ATOM 1396 C C . ILE A 1 177 ? 12.086 -0.495 -2.378 1.00 97.12 177 ILE A C 1
ATOM 1398 O O . ILE A 1 177 ? 12.634 -0.172 -1.324 1.00 97.12 177 ILE A O 1
ATOM 1402 N N . TYR A 1 178 ? 10.807 -0.878 -2.435 1.00 97.44 178 TYR A N 1
ATOM 1403 C CA . TYR A 1 178 ? 9.960 -0.901 -1.246 1.00 97.44 178 TYR A CA 1
ATOM 1404 C C . TYR A 1 178 ? 10.505 -1.829 -0.158 1.00 97.44 178 TYR A C 1
ATOM 1406 O O . TYR A 1 178 ? 10.665 -1.403 0.980 1.00 97.44 178 TYR A O 1
ATOM 1414 N N . ILE A 1 179 ? 10.801 -3.092 -0.487 1.00 95.56 179 ILE A N 1
ATOM 1415 C CA . ILE A 1 179 ? 11.239 -4.097 0.497 1.00 95.56 179 ILE A CA 1
ATOM 1416 C C . ILE A 1 179 ? 12.498 -3.639 1.245 1.00 95.56 179 ILE A C 1
ATOM 1418 O O . ILE A 1 179 ? 12.601 -3.828 2.462 1.00 95.56 179 ILE A O 1
ATOM 1422 N N . LEU A 1 180 ? 13.459 -3.061 0.522 1.00 95.12 180 LEU A N 1
ATOM 1423 C CA . LEU A 1 180 ? 14.724 -2.606 1.093 1.00 95.12 180 LEU A CA 1
ATOM 1424 C C . LEU A 1 180 ? 14.521 -1.389 2.005 1.00 95.12 180 LEU A C 1
ATOM 1426 O O . LEU A 1 180 ? 14.964 -1.425 3.150 1.00 95.12 180 LEU A O 1
ATOM 1430 N N . ASN A 1 181 ? 13.762 -0.383 1.560 1.00 95.31 181 ASN A N 1
ATOM 1431 C CA . ASN A 1 181 ? 13.470 0.808 2.366 1.00 95.31 181 ASN A CA 1
ATOM 1432 C C . ASN A 1 181 ? 12.591 0.489 3.586 1.00 95.31 181 ASN A C 1
ATOM 1434 O O . ASN A 1 181 ? 12.801 1.027 4.669 1.00 95.31 181 ASN A O 1
ATOM 1438 N N . ALA A 1 182 ? 11.620 -0.418 3.446 1.00 93.06 182 ALA A N 1
ATOM 1439 C CA . ALA A 1 182 ? 10.813 -0.881 4.570 1.00 93.06 182 ALA A CA 1
ATOM 1440 C C . ALA A 1 182 ? 11.676 -1.600 5.620 1.00 93.06 182 ALA A C 1
ATOM 1442 O O . ALA A 1 182 ? 11.472 -1.404 6.814 1.00 93.06 182 ALA A O 1
ATOM 1443 N N . SER A 1 183 ? 12.663 -2.395 5.185 1.00 90.69 183 SER A N 1
ATOM 1444 C CA . SER A 1 183 ? 13.609 -3.053 6.100 1.00 90.69 183 SER A CA 1
ATOM 1445 C C . SER A 1 183 ? 14.474 -2.036 6.854 1.00 90.69 183 SER A C 1
ATOM 1447 O O . SER A 1 183 ? 14.668 -2.161 8.061 1.00 90.69 183 SER A O 1
ATOM 1449 N N . GLU A 1 184 ? 14.954 -1.006 6.158 1.00 90.75 184 GLU A N 1
ATOM 1450 C CA . GLU A 1 184 ? 15.716 0.089 6.765 1.00 90.75 184 GLU A CA 1
ATOM 1451 C C . GLU A 1 184 ? 14.880 0.869 7.790 1.00 90.75 184 GLU A C 1
ATOM 1453 O O . GLU A 1 184 ? 15.296 1.020 8.937 1.00 90.75 184 GLU A O 1
ATOM 1458 N N . LYS A 1 185 ? 13.661 1.283 7.420 1.00 90.81 185 LYS A N 1
ATOM 1459 C CA . LYS A 1 185 ? 12.735 2.033 8.286 1.00 90.81 185 LYS A CA 1
ATOM 1460 C C . LYS A 1 185 ? 12.354 1.271 9.558 1.00 90.81 185 LYS A C 1
ATOM 1462 O O . LYS A 1 185 ? 12.213 1.881 10.614 1.00 90.81 185 LYS A O 1
ATOM 1467 N N . GLU A 1 186 ? 12.182 -0.046 9.461 1.00 87.94 186 GLU A N 1
ATOM 1468 C CA . GLU A 1 186 ? 11.882 -0.914 10.607 1.00 87.94 186 GLU A CA 1
ATOM 1469 C C . GLU A 1 186 ? 13.130 -1.284 11.428 1.00 87.94 186 GLU A C 1
ATOM 1471 O O . GLU A 1 186 ? 13.008 -1.936 12.465 1.00 87.94 186 GLU A O 1
ATOM 1476 N N . GLY A 1 187 ? 14.335 -0.916 10.976 1.00 88.38 187 GLY A N 1
ATOM 1477 C CA . GLY A 1 187 ? 15.592 -1.261 11.643 1.00 88.38 187 GLY A CA 1
ATOM 1478 C C . GLY A 1 187 ? 15.886 -2.766 11.668 1.00 88.38 187 GLY A C 1
ATOM 1479 O O . GLY A 1 187 ? 16.654 -3.232 12.508 1.00 88.38 187 GLY A O 1
ATOM 1480 N N . ARG A 1 188 ? 15.258 -3.551 10.781 1.00 89.06 188 ARG A N 1
ATOM 1481 C CA . ARG A 1 188 ? 15.412 -5.011 10.711 1.00 89.06 188 ARG A CA 1
ATOM 1482 C C . ARG A 1 188 ? 15.163 -5.537 9.305 1.00 89.06 188 ARG A C 1
ATOM 1484 O O . ARG A 1 188 ? 14.350 -5.012 8.552 1.00 89.06 188 ARG A O 1
ATOM 1491 N N . ILE A 1 189 ? 15.805 -6.650 8.970 1.00 89.50 189 ILE A N 1
ATOM 1492 C CA . ILE A 1 189 ? 15.589 -7.310 7.681 1.00 89.50 189 ILE A CA 1
ATOM 1493 C C . ILE A 1 189 ? 14.183 -7.918 7.654 1.00 89.50 189 ILE A C 1
ATOM 1495 O O . ILE A 1 189 ? 13.868 -8.840 8.406 1.00 89.50 189 ILE A O 1
ATOM 1499 N N . LEU A 1 190 ? 13.337 -7.415 6.755 1.00 91.12 190 LEU A N 1
ATOM 1500 C CA . LEU A 1 190 ? 11.968 -7.902 6.574 1.00 91.12 190 LEU A CA 1
ATOM 1501 C C . LEU A 1 190 ? 11.842 -8.945 5.474 1.00 91.12 190 LEU A C 1
ATOM 1503 O O . LEU A 1 190 ? 10.732 -9.391 5.194 1.00 91.12 190 LEU A O 1
ATOM 1507 N N . HIS A 1 191 ? 12.940 -9.321 4.828 1.00 92.50 191 HIS A N 1
ATOM 1508 C CA . HIS A 1 191 ? 12.904 -10.156 3.644 1.00 92.50 191 HIS A CA 1
ATOM 1509 C C . HIS A 1 191 ? 13.732 -11.431 3.768 1.00 92.50 191 HIS A C 1
ATOM 1511 O O . HIS A 1 191 ? 14.741 -11.483 4.461 1.00 92.50 191 HIS A O 1
ATOM 1517 N N . HIS A 1 192 ? 13.328 -12.461 3.035 1.00 91.56 192 HIS A N 1
ATOM 1518 C CA . HIS A 1 192 ? 14.076 -13.701 2.899 1.00 91.56 192 HIS A CA 1
ATOM 1519 C C . HIS A 1 192 ? 13.857 -14.305 1.511 1.00 91.56 192 HIS A C 1
ATOM 1521 O O . HIS A 1 192 ? 12.731 -14.389 1.026 1.00 91.56 192 HIS A O 1
ATOM 1527 N N . ASN A 1 193 ? 14.938 -14.759 0.874 1.00 90.12 193 ASN A N 1
ATOM 1528 C CA . ASN A 1 193 ? 14.916 -15.359 -0.463 1.00 90.12 193 ASN A CA 1
ATOM 1529 C C . ASN A 1 193 ? 14.299 -14.469 -1.568 1.00 90.12 193 ASN A C 1
ATOM 1531 O O . ASN A 1 193 ? 13.586 -14.955 -2.450 1.00 90.12 193 ASN A O 1
ATOM 1535 N N . ILE A 1 194 ? 14.612 -13.164 -1.559 1.00 90.06 194 ILE A N 1
ATOM 1536 C CA . ILE A 1 194 ? 14.106 -12.186 -2.544 1.00 90.06 194 ILE A CA 1
ATOM 1537 C C . ILE A 1 194 ? 14.259 -12.685 -3.987 1.00 90.06 194 ILE A C 1
ATOM 1539 O O . ILE A 1 194 ? 13.335 -12.551 -4.786 1.00 90.06 194 ILE A O 1
ATOM 1543 N N . ARG A 1 195 ? 15.394 -13.310 -4.334 1.00 89.50 195 ARG A N 1
ATOM 1544 C CA . ARG A 1 195 ? 15.647 -13.812 -5.697 1.00 89.50 195 ARG A CA 1
ATOM 1545 C C . ARG A 1 195 ? 14.527 -14.729 -6.200 1.00 89.50 195 ARG A C 1
ATOM 1547 O O . ARG A 1 195 ? 14.094 -14.606 -7.343 1.00 89.50 195 ARG A O 1
ATOM 1554 N N . LYS A 1 196 ? 14.054 -15.648 -5.355 1.00 87.94 196 LYS A N 1
ATOM 1555 C CA . LYS A 1 196 ? 12.985 -16.594 -5.704 1.00 87.94 196 LYS A CA 1
ATOM 1556 C C . LYS A 1 196 ? 11.596 -15.965 -5.623 1.00 87.94 196 LYS A C 1
ATOM 1558 O O . LYS A 1 196 ? 10.699 -16.393 -6.346 1.00 87.94 196 LYS A O 1
ATOM 1563 N N . MET A 1 197 ? 11.422 -14.940 -4.793 1.00 89.25 197 MET A N 1
ATOM 1564 C CA . MET A 1 197 ? 10.204 -14.136 -4.782 1.00 89.25 197 MET A CA 1
ATOM 1565 C C . MET A 1 197 ? 10.015 -13.393 -6.109 1.00 89.25 197 MET A C 1
ATOM 1567 O O . MET A 1 197 ? 8.961 -13.507 -6.734 1.00 89.25 197 MET A O 1
ATOM 1571 N N . LEU A 1 198 ? 11.056 -12.697 -6.578 1.00 86.81 198 LEU A N 1
ATOM 1572 C CA . LEU A 1 198 ? 11.006 -11.879 -7.793 1.00 86.81 198 LEU A CA 1
ATOM 1573 C C . LEU A 1 198 ? 10.695 -12.694 -9.053 1.00 86.81 198 LEU A C 1
ATOM 1575 O O . LEU A 1 198 ? 10.006 -12.194 -9.939 1.00 86.81 198 LEU A O 1
ATOM 1579 N N . SER A 1 199 ? 11.124 -13.959 -9.134 1.00 88.50 199 SER A N 1
ATOM 1580 C CA . SER A 1 199 ? 10.828 -14.813 -10.297 1.00 88.50 199 SER A CA 1
ATOM 1581 C C . SER A 1 199 ? 9.343 -15.156 -10.456 1.00 88.50 199 SER A C 1
ATOM 1583 O O . SER A 1 199 ? 8.931 -15.603 -11.523 1.00 88.50 199 SER A O 1
ATOM 1585 N N . LYS A 1 200 ? 8.530 -14.930 -9.418 1.00 89.06 200 LYS A N 1
ATOM 1586 C CA . LYS A 1 200 ? 7.094 -15.238 -9.397 1.00 89.06 200 LYS A CA 1
ATOM 1587 C C . LYS A 1 200 ? 6.201 -13.996 -9.430 1.00 89.06 200 LYS A C 1
ATOM 1589 O O . LYS A 1 200 ? 4.985 -14.133 -9.542 1.00 89.06 200 LYS A O 1
ATOM 1594 N N . MET A 1 201 ? 6.783 -12.801 -9.357 1.00 88.25 201 MET A N 1
ATOM 1595 C CA . MET A 1 201 ? 6.066 -11.523 -9.379 1.00 88.25 201 MET A CA 1
ATOM 1596 C C . MET A 1 201 ? 5.943 -10.962 -10.795 1.00 88.25 201 MET A C 1
ATOM 1598 O O . MET A 1 201 ? 6.814 -11.202 -11.643 1.00 88.25 201 MET A O 1
ATOM 1602 N N . ALA A 1 202 ? 4.878 -10.182 -11.010 1.00 88.81 202 ALA A N 1
ATOM 1603 C CA . ALA A 1 202 ? 4.533 -9.577 -12.296 1.00 88.81 202 ALA A CA 1
ATOM 1604 C C . ALA A 1 202 ? 4.465 -10.614 -13.434 1.00 88.81 202 ALA A C 1
ATOM 1606 O O . ALA A 1 202 ? 4.972 -10.398 -14.532 1.00 88.81 202 ALA A O 1
ATOM 1607 N N . THR A 1 203 ? 3.897 -11.783 -13.132 1.00 89.75 203 THR A N 1
ATOM 1608 C CA . THR A 1 203 ? 3.729 -12.907 -14.070 1.00 89.75 203 THR A CA 1
ATOM 1609 C C . THR A 1 203 ? 2.317 -12.979 -14.648 1.00 89.75 203 THR A C 1
ATOM 1611 O O . THR A 1 203 ? 2.097 -13.666 -15.640 1.00 89.75 203 THR A O 1
ATOM 1614 N N . LEU A 1 204 ? 1.371 -12.255 -14.046 1.00 90.75 204 LEU A N 1
ATOM 1615 C CA . LEU A 1 204 ? -0.020 -12.140 -14.478 1.00 90.75 204 LEU A CA 1
ATOM 1616 C C . LEU A 1 204 ? -0.335 -10.678 -14.844 1.00 90.75 204 LEU A C 1
ATOM 1618 O O . LEU A 1 204 ? 0.338 -9.772 -14.334 1.00 90.75 204 LEU A O 1
ATOM 1622 N N . PRO A 1 205 ? -1.345 -10.424 -15.698 1.00 91.25 205 PRO A N 1
ATOM 1623 C CA . PRO A 1 205 ? -1.738 -9.066 -16.068 1.00 91.25 205 PRO A CA 1
ATOM 1624 C C . PRO A 1 205 ? -2.125 -8.220 -14.841 1.00 91.25 205 PRO A C 1
ATOM 1626 O O . PRO A 1 205 ? -2.458 -8.780 -13.789 1.00 91.25 205 PRO A O 1
ATOM 1629 N N . PRO A 1 206 ? -2.086 -6.877 -14.951 1.00 92.50 206 PRO A N 1
ATOM 1630 C CA . PRO A 1 206 ? -2.488 -5.996 -13.863 1.00 92.50 206 PRO A CA 1
ATOM 1631 C C . PRO A 1 206 ? -3.921 -6.289 -13.418 1.00 92.50 206 PRO A C 1
ATOM 1633 O O . PRO A 1 206 ? -4.837 -6.351 -14.234 1.00 92.50 206 PRO A O 1
ATOM 1636 N N . SER A 1 207 ? -4.110 -6.473 -12.116 1.00 90.69 207 SER A N 1
ATOM 1637 C CA . SER A 1 207 ? -5.424 -6.709 -11.521 1.00 90.69 207 SER A CA 1
ATOM 1638 C C . SER A 1 207 ? -5.443 -6.206 -10.086 1.00 90.69 207 SER A C 1
ATOM 1640 O O . SER A 1 207 ? -4.466 -6.390 -9.353 1.00 90.69 207 SER A O 1
ATOM 1642 N N . SER A 1 208 ? -6.549 -5.571 -9.701 1.00 87.56 208 SER A N 1
ATOM 1643 C CA . SER A 1 208 ? -6.827 -5.149 -8.331 1.00 87.56 208 SER A CA 1
ATOM 1644 C C . SER A 1 208 ? -7.889 -6.069 -7.744 1.00 87.56 208 SER A C 1
ATOM 1646 O O . SER A 1 208 ? -9.005 -6.143 -8.257 1.00 87.56 208 SER A O 1
ATOM 1648 N N . THR A 1 209 ? -7.541 -6.782 -6.676 1.00 87.62 209 THR A N 1
ATOM 1649 C CA . THR A 1 209 ? -8.459 -7.692 -5.980 1.00 87.62 209 THR A CA 1
ATOM 1650 C C . THR A 1 209 ? -8.837 -7.090 -4.639 1.00 87.62 209 THR A C 1
ATOM 1652 O O . THR A 1 209 ? -8.004 -6.458 -3.997 1.00 87.62 209 THR A O 1
ATOM 1655 N N . LYS A 1 210 ? -10.073 -7.309 -4.187 1.00 91.81 210 LYS A N 1
ATOM 1656 C CA . LYS A 1 210 ? -10.507 -6.930 -2.838 1.00 91.81 210 LYS A CA 1
ATOM 1657 C C . LYS A 1 210 ? -9.563 -7.515 -1.775 1.00 91.81 210 LYS A C 1
ATOM 1659 O O . LYS A 1 210 ? -9.368 -8.730 -1.736 1.00 91.81 210 LYS A O 1
ATOM 1664 N N . ILE A 1 211 ? -9.017 -6.647 -0.929 1.00 92.38 211 ILE A N 1
ATOM 1665 C CA . ILE A 1 211 ? -8.171 -6.970 0.218 1.00 92.38 211 ILE A CA 1
ATOM 1666 C C . ILE A 1 211 ? -9.056 -6.884 1.461 1.00 92.38 211 ILE A C 1
ATOM 1668 O O . ILE A 1 211 ? -9.391 -5.797 1.926 1.00 92.38 211 ILE A O 1
ATOM 1672 N N . ASP A 1 212 ? -9.470 -8.040 1.962 1.00 92.31 212 ASP A N 1
ATOM 1673 C CA . ASP A 1 212 ? -10.189 -8.174 3.226 1.00 92.31 212 ASP A CA 1
ATOM 1674 C C . ASP A 1 212 ? -9.163 -8.492 4.320 1.00 92.31 212 ASP A C 1
ATOM 1676 O O . ASP A 1 212 ? -8.375 -9.420 4.144 1.00 92.31 212 ASP A O 1
ATOM 1680 N N . ILE A 1 213 ? -9.148 -7.719 5.409 1.00 92.44 213 ILE A N 1
ATOM 1681 C CA . ILE A 1 213 ? -8.166 -7.870 6.488 1.00 92.44 213 ILE A CA 1
ATOM 1682 C C . ILE A 1 213 ? -8.877 -8.020 7.833 1.00 92.44 213 ILE A C 1
ATOM 1684 O O . ILE A 1 213 ? -9.669 -7.159 8.214 1.00 92.44 213 ILE A O 1
ATOM 1688 N N . ALA A 1 214 ? -8.570 -9.082 8.572 1.00 89.69 214 ALA A N 1
ATOM 1689 C CA . ALA A 1 214 ? -9.017 -9.289 9.946 1.00 89.69 214 ALA A CA 1
ATOM 1690 C C . ALA A 1 214 ? -7.969 -8.797 10.966 1.00 89.69 214 ALA A C 1
ATOM 1692 O O . ALA A 1 214 ? -6.769 -8.868 10.684 1.00 89.69 214 ALA A O 1
ATOM 1693 N N . PRO A 1 215 ? -8.362 -8.351 12.178 1.00 85.62 215 PRO A N 1
ATOM 1694 C CA . PRO A 1 215 ? -7.449 -7.704 13.128 1.00 85.62 215 PRO A CA 1
ATOM 1695 C C . PRO A 1 215 ? -6.253 -8.577 13.508 1.00 85.62 215 PRO A C 1
ATOM 1697 O O . PRO A 1 215 ? -5.140 -8.091 13.692 1.00 85.62 215 PRO A O 1
ATOM 1700 N N . GLN A 1 216 ? -6.451 -9.891 13.575 1.00 84.56 216 GLN A N 1
ATOM 1701 C CA . GLN A 1 216 ? -5.399 -10.847 13.905 1.00 84.56 216 GLN A CA 1
ATOM 1702 C C . GLN A 1 216 ? -4.272 -10.847 12.861 1.00 84.56 216 GLN A C 1
ATOM 1704 O O . GLN A 1 216 ? -3.132 -11.140 13.201 1.00 84.56 216 GLN A O 1
ATOM 1709 N N . GLU A 1 217 ? -4.548 -10.487 11.609 1.00 85.12 217 GLU A N 1
ATOM 1710 C CA . GLU A 1 217 ? -3.576 -10.591 10.521 1.00 85.12 217 GLU A CA 1
ATOM 1711 C C . GLU A 1 217 ? -2.487 -9.509 10.571 1.00 85.12 217 GLU A C 1
ATOM 1713 O O . GLU A 1 217 ? -1.349 -9.792 10.196 1.00 85.12 217 GLU A O 1
ATOM 1718 N N . TRP A 1 218 ? -2.790 -8.306 11.081 1.00 87.94 218 TRP A N 1
ATOM 1719 C CA . TRP A 1 218 ? -1.795 -7.230 11.245 1.00 87.94 218 TRP A CA 1
ATOM 1720 C C . TRP A 1 218 ? -1.424 -6.931 12.701 1.00 87.94 218 TRP A C 1
ATOM 1722 O O . TRP A 1 218 ? -0.467 -6.195 12.951 1.00 87.94 218 TRP A O 1
ATOM 1732 N N . MET A 1 219 ? -2.163 -7.470 13.677 1.00 83.12 219 MET A N 1
ATOM 1733 C CA . MET A 1 219 ? -1.831 -7.282 15.092 1.00 83.12 219 MET A CA 1
ATOM 1734 C C . MET A 1 219 ? -0.790 -8.271 15.618 1.00 83.12 219 MET A C 1
ATOM 1736 O O . MET A 1 219 ? -0.117 -7.942 16.604 1.00 83.12 219 MET A O 1
ATOM 1740 N N . LEU A 1 220 ? -0.659 -9.442 14.986 1.00 71.06 220 LEU A N 1
ATOM 1741 C CA . LEU A 1 220 ? 0.316 -10.464 15.356 1.00 71.06 220 LEU A CA 1
ATOM 1742 C C . LEU A 1 220 ? 1.721 -10.071 14.892 1.00 71.06 220 LEU A C 1
ATOM 1744 O O . LEU A 1 220 ? 1.939 -9.691 13.741 1.00 71.06 220 LEU A O 1
ATOM 1748 N N . GLU A 1 221 ? 2.692 -10.199 15.791 1.00 67.81 221 GLU A N 1
ATOM 1749 C CA . GLU A 1 221 ? 4.099 -10.059 15.432 1.00 67.81 221 GLU A CA 1
ATOM 1750 C C . GLU A 1 221 ? 4.509 -11.244 14.558 1.00 67.81 221 GLU A C 1
ATOM 1752 O O . GLU A 1 221 ? 4.361 -12.409 14.935 1.00 67.81 221 GLU A O 1
ATOM 1757 N N . ALA A 1 222 ? 4.979 -10.948 13.348 1.00 67.88 222 ALA A N 1
ATOM 1758 C CA . ALA A 1 222 ? 5.361 -11.985 12.409 1.00 67.88 222 ALA A CA 1
ATOM 1759 C C . ALA A 1 222 ? 6.640 -12.684 1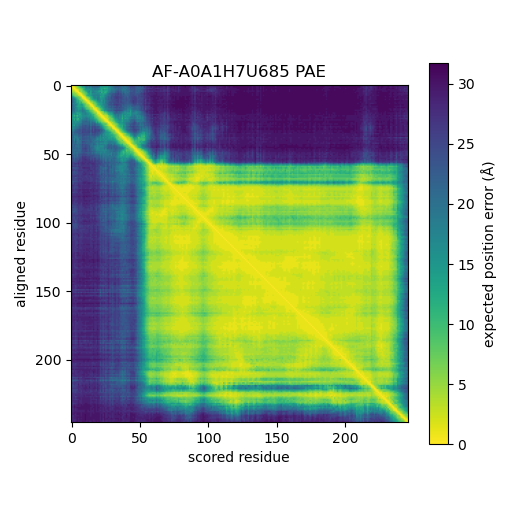2.897 1.00 67.88 222 ALA A C 1
ATOM 1761 O O . ALA A 1 222 ? 7.698 -12.062 12.982 1.00 67.88 222 ALA A O 1
ATOM 1762 N N . SER A 1 223 ? 6.546 -13.988 13.169 1.00 70.94 223 SER A N 1
ATOM 1763 C CA . SER A 1 223 ? 7.705 -14.853 13.439 1.00 70.94 223 SER A CA 1
ATOM 1764 C C . SER A 1 223 ? 8.583 -15.059 12.200 1.00 70.94 223 SER A C 1
ATOM 1766 O O . SER A 1 223 ? 9.759 -15.396 12.312 1.00 70.94 223 SER A O 1
ATOM 1768 N N . GLU A 1 224 ? 8.012 -14.841 11.013 1.00 79.75 224 GLU A N 1
ATOM 1769 C CA . GLU A 1 224 ? 8.704 -14.873 9.730 1.00 79.75 224 GLU A CA 1
ATOM 1770 C C . GLU A 1 224 ? 8.920 -13.458 9.170 1.00 79.75 224 GLU A C 1
ATOM 1772 O O . GLU A 1 224 ? 8.108 -12.557 9.412 1.00 79.75 224 GLU A O 1
ATOM 1777 N N . PRO A 1 225 ? 9.952 -13.264 8.329 1.00 86.56 225 PRO A N 1
ATOM 1778 C CA . PRO A 1 225 ? 10.112 -12.045 7.546 1.00 86.56 225 PRO A CA 1
ATOM 1779 C C . PRO A 1 225 ? 8.826 -11.691 6.783 1.00 86.56 225 PRO A C 1
ATOM 1781 O O . PRO A 1 225 ? 8.150 -12.567 6.233 1.00 86.56 225 PRO A O 1
ATOM 1784 N N . ALA A 1 226 ? 8.493 -10.399 6.730 1.00 88.38 226 ALA A N 1
ATOM 1785 C CA . ALA A 1 226 ? 7.292 -9.916 6.051 1.00 88.38 226 ALA A CA 1
ATOM 1786 C C . ALA A 1 226 ? 7.259 -10.328 4.565 1.00 88.38 226 ALA A C 1
ATOM 1788 O O . ALA A 1 226 ? 6.209 -10.670 4.025 1.00 88.38 226 ALA A O 1
ATOM 1789 N N . PHE A 1 227 ? 8.419 -10.355 3.915 1.00 91.75 227 PHE A N 1
ATOM 1790 C CA . PHE A 1 227 ? 8.582 -10.666 2.502 1.00 91.75 227 PHE A CA 1
ATOM 1791 C C . PHE A 1 227 ? 9.376 -11.965 2.351 1.00 91.75 227 PHE A C 1
ATOM 1793 O O . PHE A 1 227 ? 10.597 -11.984 2.471 1.00 91.75 227 PHE A O 1
ATOM 1800 N N . SER A 1 228 ? 8.699 -13.079 2.086 1.00 88.44 228 SER A N 1
ATOM 1801 C CA . SER A 1 228 ? 9.373 -14.365 1.880 1.00 88.44 228 SER A CA 1
ATOM 1802 C C . SER A 1 228 ? 8.655 -15.237 0.850 1.00 88.44 228 SER A C 1
ATOM 1804 O O . SER A 1 228 ? 7.536 -14.945 0.427 1.00 88.44 228 SER A O 1
ATOM 1806 N N . ASP A 1 229 ? 9.255 -16.373 0.484 1.00 82.44 229 ASP A N 1
ATOM 1807 C CA . ASP A 1 229 ? 8.594 -17.400 -0.335 1.00 82.44 229 ASP A CA 1
ATOM 1808 C C . ASP A 1 229 ? 7.213 -17.824 0.214 1.00 82.44 229 ASP A C 1
ATOM 1810 O O . ASP A 1 229 ? 6.362 -18.287 -0.556 1.00 82.44 229 ASP A O 1
ATOM 1814 N N . SER A 1 230 ? 6.978 -17.703 1.530 1.00 80.94 230 SER A N 1
ATOM 1815 C CA . SER A 1 230 ? 5.710 -18.074 2.165 1.00 80.94 230 SER A CA 1
ATOM 1816 C C . SER A 1 230 ? 4.593 -17.073 1.855 1.00 80.94 230 SER A C 1
ATOM 1818 O O . SER A 1 230 ? 3.441 -17.484 1.688 1.00 80.94 230 SER A O 1
ATOM 1820 N N . CYS A 1 231 ? 4.909 -15.787 1.652 1.00 82.56 231 CYS A N 1
ATOM 1821 C CA . CYS A 1 231 ? 3.892 -14.772 1.367 1.00 82.56 231 CYS A CA 1
ATOM 1822 C C . CYS A 1 231 ? 3.204 -14.985 0.003 1.00 82.56 231 CYS A C 1
ATOM 1824 O O . CYS A 1 231 ? 2.017 -14.701 -0.144 1.00 82.56 231 CYS A O 1
ATOM 1826 N N . LEU A 1 232 ? 3.896 -15.604 -0.962 1.00 77.50 232 LEU A N 1
ATOM 1827 C CA . LEU A 1 232 ? 3.306 -16.025 -2.241 1.00 77.50 232 LEU A CA 1
ATOM 1828 C C . LEU A 1 232 ? 2.240 -17.123 -2.070 1.00 77.50 232 LEU A C 1
ATOM 1830 O O . LEU A 1 232 ? 1.318 -17.228 -2.879 1.00 77.50 232 LEU A O 1
ATOM 1834 N N . LYS A 1 233 ? 2.379 -17.978 -1.045 1.00 70.50 233 LYS A N 1
ATOM 1835 C CA . LYS A 1 233 ? 1.412 -19.043 -0.726 1.00 70.50 233 LYS A CA 1
ATOM 1836 C C . LYS A 1 233 ? 0.211 -18.490 0.031 1.00 70.50 233 LYS A C 1
ATOM 1838 O O . LYS A 1 233 ? -0.906 -18.936 -0.208 1.00 70.50 233 LYS A O 1
ATOM 1843 N N . TRP A 1 234 ? 0.448 -17.527 0.919 1.00 60.31 234 TRP A N 1
ATOM 1844 C CA . TRP A 1 234 ? -0.600 -16.863 1.690 1.00 60.31 234 TRP A CA 1
ATOM 1845 C C . TRP A 1 234 ? -1.631 -16.190 0.772 1.00 60.31 234 TRP A C 1
ATOM 1847 O O . TRP A 1 234 ? -2.822 -16.469 0.889 1.00 60.31 234 TRP A O 1
ATOM 1857 N N . ASN A 1 235 ? -1.169 -15.477 -0.262 1.00 57.75 235 ASN A N 1
ATOM 1858 C CA . ASN A 1 235 ? -2.052 -14.880 -1.269 1.00 57.75 235 ASN A CA 1
ATOM 1859 C C . ASN A 1 235 ? -2.931 -15.898 -2.020 1.00 57.75 235 ASN A C 1
ATOM 1861 O O . ASN A 1 235 ? -4.018 -15.545 -2.466 1.00 57.75 235 ASN A O 1
ATOM 1865 N N . LYS A 1 236 ? -2.520 -17.171 -2.137 1.00 49.28 236 LYS A N 1
ATOM 1866 C CA . LYS A 1 236 ? -3.369 -18.211 -2.747 1.00 49.28 236 LYS A CA 1
ATOM 1867 C C . LYS A 1 236 ? -4.530 -18.640 -1.847 1.00 49.28 236 LYS A C 1
ATOM 1869 O O . LYS A 1 236 ? -5.589 -18.966 -2.369 1.00 49.28 236 LYS A O 1
ATOM 1874 N N . ARG A 1 237 ? -4.362 -18.643 -0.517 1.00 45.12 237 ARG A N 1
ATOM 1875 C CA . ARG A 1 237 ? -5.436 -19.038 0.419 1.00 45.12 237 ARG A CA 1
ATOM 1876 C C . ARG A 1 237 ? -6.575 -18.022 0.436 1.00 45.12 237 ARG A C 1
ATOM 1878 O O . ARG A 1 237 ? -7.726 -18.432 0.393 1.00 45.12 237 ARG A O 1
ATOM 1885 N N . ASN A 1 238 ? -6.247 -16.733 0.387 1.00 42.56 238 ASN A N 1
ATOM 1886 C CA . ASN A 1 238 ? -7.238 -15.654 0.302 1.00 42.56 238 ASN A CA 1
ATOM 1887 C C . ASN A 1 238 ? -7.885 -15.525 -1.090 1.00 42.56 238 ASN A C 1
ATOM 1889 O O . ASN A 1 238 ? -8.900 -14.850 -1.232 1.00 42.56 238 ASN A O 1
ATOM 1893 N N . TYR A 1 239 ? -7.320 -16.185 -2.110 1.00 39.59 239 TYR A N 1
ATOM 1894 C CA . TYR A 1 239 ? -7.908 -16.286 -3.448 1.00 39.59 239 TYR A CA 1
ATOM 1895 C C . TYR A 1 239 ? -8.831 -17.510 -3.592 1.00 39.59 239 TYR A C 1
ATOM 1897 O O . TYR A 1 239 ? -9.844 -17.432 -4.270 1.00 39.59 239 TYR A O 1
ATOM 1905 N N . SER A 1 240 ? -8.516 -18.625 -2.921 1.00 30.20 240 SER A N 1
ATOM 1906 C CA . SER A 1 240 ? -9.259 -19.891 -3.046 1.00 30.20 240 SER A CA 1
ATOM 1907 C C . SER A 1 240 ? -10.487 -20.010 -2.135 1.00 30.20 240 SER A C 1
ATOM 1909 O O . SER A 1 240 ? -11.278 -20.929 -2.319 1.00 30.20 240 SER A O 1
ATOM 1911 N N . SER A 1 241 ? -10.663 -19.134 -1.143 1.00 31.59 241 SER A N 1
ATOM 1912 C CA . SER A 1 241 ? -11.804 -19.191 -0.215 1.00 31.59 241 SER A CA 1
ATOM 1913 C C . SER A 1 241 ? -13.068 -18.478 -0.718 1.00 31.59 241 SER A C 1
ATOM 1915 O O . SER A 1 241 ? -14.048 -18.416 0.020 1.00 31.59 241 SER A O 1
ATOM 1917 N N . LYS A 1 242 ? -13.081 -17.955 -1.955 1.00 38.97 242 LYS A N 1
ATOM 1918 C CA . LYS A 1 242 ? -14.236 -17.237 -2.532 1.00 38.97 242 LYS A CA 1
ATOM 1919 C C . LYS A 1 242 ? -15.042 -18.018 -3.584 1.00 38.97 242 LYS A C 1
ATOM 1921 O O . LYS A 1 242 ? -16.016 -17.470 -4.083 1.00 38.97 242 LYS A O 1
ATOM 1926 N N . ASP A 1 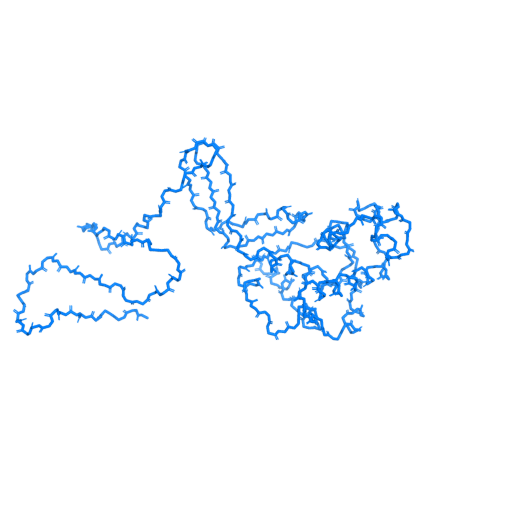243 ? -14.736 -19.294 -3.836 1.00 31.61 243 ASP A N 1
ATOM 1927 C CA . ASP A 1 243 ? -15.449 -20.104 -4.847 1.00 31.61 243 ASP A CA 1
ATOM 1928 C C . ASP A 1 243 ? -16.580 -21.001 -4.294 1.00 31.61 243 ASP A C 1
ATOM 1930 O O . ASP A 1 243 ? -17.140 -21.814 -5.027 1.00 31.61 243 ASP A O 1
ATOM 1934 N N . HIS A 1 244 ? -16.978 -20.857 -3.025 1.00 29.42 244 HIS A N 1
ATOM 1935 C CA . HIS A 1 244 ? -18.121 -21.592 -2.459 1.00 29.42 244 HIS A CA 1
ATOM 1936 C C . HIS A 1 244 ? -19.124 -20.667 -1.770 1.00 29.42 244 HIS A C 1
ATOM 1938 O O . HIS A 1 244 ? -19.302 -20.708 -0.557 1.00 29.42 244 HIS A O 1
ATOM 1944 N N . VAL A 1 245 ? -19.810 -19.858 -2.574 1.00 32.75 245 VAL A N 1
ATOM 1945 C CA . VAL A 1 245 ? -21.221 -19.531 -2.335 1.00 32.75 245 VAL A CA 1
ATOM 1946 C C . VAL A 1 245 ? -21.916 -19.640 -3.691 1.00 32.75 245 VAL A C 1
ATOM 1948 O O . VAL A 1 245 ? -21.875 -18.716 -4.500 1.00 32.75 245 VAL A O 1
ATOM 1951 N N . SER A 1 246 ? -22.438 -20.835 -3.965 1.00 29.81 246 SER A N 1
ATOM 1952 C CA . SER A 1 246 ? -23.447 -21.111 -4.995 1.00 29.81 246 SER A CA 1
ATOM 1953 C C . SER A 1 246 ? -24.783 -21.287 -4.295 1.00 29.81 246 SER A C 1
ATOM 1955 O O . SER A 1 246 ? -24.768 -21.949 -3.231 1.00 29.81 246 SER A O 1
#

Sequence (246 aa):
MPVCQREIDGKKGKLNRNSRHYKCKIVGMDIGGESGALVAEVVKKSKLIIITVLGGMMKCFKCEGEMEVLRDLPYHYTESGLNNVYLHGVVQYRCLSCGEMWSEIPKIKALHLFIARTIICKQAALVGDEVRFLRKELAMKGKEMAEALVIEPETFSRWENGKQAVAPYHDRQLRLIYILNASEKEGRILHHNIRKMLSKMATLPPSSTKIDIAPQEWMLEASEPAFSDSCLKWNKRNYSSKDHVS

Solvent-accessible surface area (backbone atoms only — not comparable to full-atom values): 15369 Å² total; per-residue (Å²): 132,91,80,90,78,86,86,74,83,91,64,99,69,93,79,70,98,77,76,92,75,81,90,82,80,90,80,88,77,91,70,83,77,79,93,70,81,85,70,82,74,85,69,91,71,70,102,58,85,70,81,68,78,82,67,79,87,48,61,31,95,86,76,64,30,56,47,46,80,45,55,88,56,68,42,75,46,51,90,66,61,37,93,45,38,32,36,35,75,39,50,30,37,34,22,75,74,80,63,53,73,51,71,59,73,78,60,57,70,43,41,52,54,45,54,48,38,57,61,64,36,33,38,36,23,63,41,17,51,54,53,45,36,57,37,52,78,69,72,48,52,68,57,59,53,13,58,77,67,73,49,57,49,67,58,47,51,30,25,43,66,60,75,38,83,62,53,53,68,57,46,50,50,52,47,49,54,46,54,53,52,51,14,59,76,69,75,44,81,32,61,43,63,59,75,69,42,53,76,53,38,42,75,40,72,66,60,89,69,79,42,78,42,50,61,69,75,43,69,52,83,71,92,56,51,69,42,32,68,61,39,51,55,54,54,49,56,77,60,64,72,71,81,81,82,130

Organism: NCBI:txid43775